Protein 6XJJ (pdb70)

B-factor: mean 82.83, std 16.04, range [50.08, 171.96]

Organism: Talaromyces stipitatus (strain ATCC 10500 / CBS 375.48 / QM 6759 / NRRL 1006) (NCBI:txid441959)

Structure (mmCIF, N/CA/C/O backbone):
data_6XJJ
#
_entry.id   6XJJ
#
_cell.length_a   111.014
_cell.length_b   111.014
_cell.length_c   89.889
_cell.angle_alpha   90.00
_cell.angle_beta   90.00
_cell.angle_gamma   120.00
#
_symmetry.space_group_name_H-M   'P 31 2 1'
#
loop_
_entity.id
_entity.type
_entity.pdbx_description
1 polymer '2-oxoglutarate-dependent dioxygenase tropC'
2 non-polymer 'FE (III) ION'
3 non-polymer 'YTTRIUM (III) ION'
4 non-polymer 'ACETATE ION'
5 water water
#
loop_
_atom_site.group_PDB
_atom_site.id
_atom_site.type_symbol
_atom_site.label_atom_id
_atom_site.label_alt_id
_atom_site.label_comp_id
_atom_site.label_asym_id
_atom_site.label_entity_id
_atom_site.label_seq_id
_atom_site.pdbx_PDB_ins_code
_atom_site.Cartn_x
_atom_site.Cartn_y
_atom_site.Cartn_z
_atom_site.occupancy
_atom_site.B_iso_or_equiv
_atom_site.auth_seq_id
_atom_site.auth_comp_id
_atom_site.auth_asym_id
_atom_site.auth_atom_id
_atom_site.pdbx_PDB_model_num
ATOM 1 N N . GLU A 1 39 ? 78.416 46.566 16.212 1.00 93.01 6 GLU A N 1
ATOM 2 C CA . GLU A 1 39 ? 77.183 45.990 15.684 1.00 96.43 6 GLU A CA 1
ATOM 3 C C . GLU A 1 39 ? 76.334 47.028 14.970 1.00 102.71 6 GLU A C 1
ATOM 4 O O . GLU A 1 39 ? 76.014 48.077 15.533 1.00 86.14 6 GLU A O 1
ATOM 15 N N . VAL A 1 40 ? 75.936 46.720 13.740 1.00 100.83 7 VAL A N 1
ATOM 16 C CA . VAL A 1 40 ? 75.089 47.608 12.955 1.00 94.27 7 VAL A CA 1
ATOM 17 C C . VAL A 1 40 ? 74.009 46.767 12.293 1.00 84.30 7 VAL A C 1
ATOM 18 O O . VAL A 1 40 ? 74.255 45.620 11.904 1.00 79.96 7 VAL A O 1
ATOM 31 N N . ILE A 1 41 ? 72.815 47.332 12.172 1.00 84.19 8 ILE A N 1
ATOM 32 C CA . ILE A 1 41 ? 71.749 46.657 11.419 1.00 88.06 8 ILE A CA 1
ATOM 33 C C . ILE A 1 41 ? 72.148 46.585 9.947 1.00 73.48 8 ILE A C 1
ATOM 34 O O . ILE A 1 41 ? 72.494 47.622 9.351 1.00 68.55 8 ILE A O 1
ATOM 50 N N . PRO A 1 42 ? 72.119 45.414 9.319 1.00 70.79 9 PRO A N 1
ATOM 51 C CA . PRO A 1 42 ? 72.577 45.306 7.931 1.00 75.93 9 PRO A CA 1
ATOM 52 C C . PRO A 1 42 ? 71.536 45.799 6.935 1.00 77.59 9 PRO A C 1
ATOM 53 O O . PRO A 1 42 ? 70.355 45.970 7.245 1.00 69.52 9 PRO A O 1
ATOM 64 N N . THR A 1 43 ? 72.019 46.026 5.714 1.00 69.02 10 THR A N 1
ATOM 65 C CA . THR A 1 43 ? 71.195 46.357 4.558 1.00 78.86 10 THR A CA 1
ATOM 66 C C . THR A 1 43 ? 71.245 45.199 3.573 1.00 66.99 10 THR A C 1
ATOM 67 O O . THR A 1 43 ? 72.330 44.704 3.256 1.00 69.16 10 THR A O 1
ATOM 78 N N . VAL A 1 44 ? 70.082 44.789 3.073 1.00 72.97 11 VAL A N 1
ATOM 79 C CA . VAL A 1 44 ? 69.986 43.697 2.111 1.00 78.46 11 VAL A CA 1
ATOM 80 C C . VAL A 1 44 ? 69.291 44.208 0.860 1.00 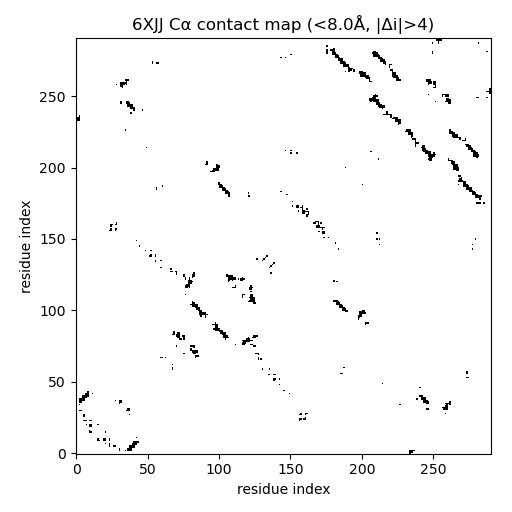72.66 11 VAL A C 1
ATOM 81 O O . VAL A 1 44 ? 68.195 44.777 0.934 1.00 73.47 11 VAL A O 1
ATOM 94 N N . ASP A 1 45 ? 69.922 43.985 -0.284 1.00 79.61 12 ASP A N 1
ATOM 95 C CA . ASP A 1 45 ? 69.381 44.364 -1.578 1.00 72.12 12 ASP A CA 1
ATOM 96 C C . ASP A 1 45 ? 68.711 43.140 -2.195 1.00 83.40 12 ASP A C 1
ATOM 97 O O . ASP A 1 45 ? 69.373 42.127 -2.449 1.00 87.35 12 ASP A O 1
ATOM 106 N N . ILE A 1 46 ? 67.399 43.225 -2.424 1.00 70.94 13 ILE A N 1
ATOM 107 C CA . ILE A 1 46 ? 66.649 42.110 -2.992 1.00 82.42 13 ILE A CA 1
ATOM 108 C C . ILE A 1 46 ? 66.506 42.207 -4.513 1.00 79.77 13 ILE A C 1
ATOM 109 O O . ILE A 1 46 ? 65.781 41.402 -5.103 1.00 79.04 13 ILE A O 1
ATOM 125 N N . SER A 1 47 ? 67.173 43.170 -5.158 1.00 75.33 14 SER A N 1
ATOM 126 C CA . SER A 1 47 ? 67.074 43.332 -6.608 1.00 67.66 14 SER A CA 1
ATOM 127 C C . SER A 1 47 ? 67.115 41.997 -7.333 1.00 64.97 14 SER A C 1
ATOM 128 O O . SER A 1 47 ? 66.292 41.732 -8.214 1.00 73.40 14 SER A O 1
ATOM 136 N N . ALA A 1 48 ? 68.059 41.131 -6.957 1.00 61.87 15 ALA A N 1
ATOM 137 C CA . ALA A 1 48 ? 68.249 39.890 -7.695 1.00 67.24 15 ALA A CA 1
ATOM 138 C C . ALA A 1 48 ? 67.027 38.987 -7.581 1.00 79.48 15 ALA A C 1
ATOM 139 O O . ALA A 1 48 ? 66.619 38.358 -8.564 1.00 66.34 15 ALA A O 1
ATOM 146 N N . TRP A 1 49 ? 66.418 38.921 -6.398 1.00 74.00 16 TRP A N 1
ATOM 147 C CA . TRP A 1 49 ? 65.311 37.992 -6.208 1.00 75.68 16 TRP A CA 1
ATOM 148 C C . TRP A 1 49 ? 64.090 38.433 -7.012 1.00 76.67 16 TRP A C 1
ATOM 149 O O . TRP A 1 49 ? 63.339 37.590 -7.518 1.00 72.93 16 TRP A O 1
ATOM 170 N N . LEU A 1 50 ? 63.892 39.747 -7.156 1.00 71.35 17 LEU A N 1
ATOM 171 C CA . LEU A 1 50 ? 62.813 40.286 -7.978 1.00 77.01 17 LEU A CA 1
ATOM 172 C C . LEU A 1 50 ? 63.127 40.298 -9.470 1.00 78.75 17 LEU A C 1
ATOM 173 O O . LEU A 1 50 ? 62.199 40.395 -10.278 1.00 73.98 17 LEU A O 1
ATOM 189 N N . SER A 1 51 ? 64.397 40.245 -9.857 1.00 76.86 18 SER A N 1
ATOM 190 C CA . SER A 1 51 ? 64.760 40.217 -11.266 1.00 67.28 18 SER A CA 1
ATOM 191 C C . SER A 1 51 ? 64.468 38.849 -11.870 1.00 79.02 18 SER A C 1
ATOM 192 O O . SER A 1 51 ? 64.662 37.815 -11.224 1.00 82.95 18 SER A O 1
ATOM 200 N N . SER A 1 52 ? 63.988 38.847 -13.113 1.00 85.89 19 SER A N 1
ATOM 201 C CA . SER A 1 52 ? 63.688 37.610 -13.823 1.00 88.04 19 SER A CA 1
ATOM 202 C C . SER A 1 52 ? 64.849 37.137 -14.688 1.00 77.87 19 SER A C 1
ATOM 203 O O . SER A 1 52 ? 64.712 36.133 -15.395 1.00 78.52 19 SER A O 1
ATOM 211 N N . THR A 1 53 ? 65.991 37.830 -14.640 1.00 82.95 20 THR A N 1
ATOM 212 C CA . THR A 1 53 ? 67.179 37.446 -15.392 1.00 80.64 20 THR A CA 1
ATOM 213 C C . THR A 1 53 ? 68.410 37.236 -14.522 1.00 76.55 20 THR A C 1
ATOM 214 O O . THR A 1 53 ? 69.434 36.776 -15.037 1.00 79.24 20 THR A O 1
ATOM 225 N N . ALA A 1 54 ? 68.346 37.567 -13.234 1.00 87.67 21 ALA A N 1
ATOM 226 C CA . ALA A 1 54 ? 69.484 37.380 -12.344 1.00 75.26 21 ALA A CA 1
ATOM 227 C C . ALA A 1 54 ? 69.838 35.904 -12.207 1.00 70.79 21 ALA A C 1
ATOM 228 O O . ALA A 1 54 ? 68.975 35.023 -12.273 1.00 65.05 21 ALA A O 1
ATOM 235 N N . SER A 1 55 ? 71.125 35.644 -11.980 1.00 69.64 22 SER A N 1
ATOM 236 C CA . SER A 1 55 ? 71.595 34.279 -11.823 1.00 61.85 22 SER A CA 1
ATOM 237 C C . SER A 1 55 ? 71.022 33.654 -10.550 1.00 70.64 22 SER A C 1
ATOM 238 O O . SER A 1 55 ? 70.709 34.361 -9.586 1.00 72.71 22 SER A O 1
ATOM 246 N N . PRO A 1 56 ? 70.868 32.326 -10.522 1.00 74.63 23 PRO A N 1
ATOM 247 C CA . PRO A 1 56 ? 70.448 31.679 -9.267 1.00 75.60 23 PRO A CA 1
ATOM 248 C C . PRO A 1 56 ? 71.401 31.949 -8.118 1.00 61.30 23 PRO A C 1
ATOM 249 O O . PRO A 1 56 ? 70.966 31.992 -6.960 1.00 71.12 23 PRO A O 1
ATOM 260 N N . GLU A 1 57 ? 72.691 32.146 -8.406 1.00 63.50 24 GLU A N 1
ATOM 261 C CA . GLU A 1 57 ? 73.641 32.530 -7.365 1.00 70.35 24 GLU A CA 1
ATOM 262 C C . GLU A 1 57 ? 73.261 33.873 -6.751 1.00 68.97 24 GLU A C 1
ATOM 263 O O . GLU A 1 57 ? 73.216 34.020 -5.523 1.00 73.84 24 GLU A O 1
ATOM 275 N N . SER A 1 58 ? 72.985 34.870 -7.595 1.00 71.53 25 SER A N 1
ATOM 276 C CA . SER A 1 58 ? 72.598 36.186 -7.096 1.00 69.64 25 SER A CA 1
ATOM 277 C C . SER A 1 58 ? 71.364 36.089 -6.213 1.00 60.02 25 SER A C 1
ATOM 278 O O . SER A 1 58 ? 71.253 36.786 -5.198 1.00 68.69 25 SER A O 1
ATOM 286 N N . LYS A 1 59 ? 70.421 35.233 -6.597 1.00 63.48 26 LYS A N 1
ATOM 287 C CA . LYS A 1 59 ? 69.176 35.095 -5.856 1.00 57.99 26 LYS A CA 1
ATOM 288 C C . LYS A 1 59 ? 69.406 34.406 -4.516 1.00 73.75 26 LYS A C 1
ATOM 289 O O . LYS A 1 59 ? 68.848 34.825 -3.492 1.00 71.97 26 LYS A O 1
ATOM 308 N N . ASN A 1 60 ? 70.227 33.352 -4.503 1.00 66.78 27 ASN A N 1
ATOM 309 C CA . ASN A 1 60 ? 70.582 32.706 -3.245 1.00 66.93 27 ASN A CA 1
ATOM 310 C C . ASN A 1 60 ? 71.274 33.683 -2.305 1.00 74.12 27 ASN A C 1
ATOM 311 O O . ASN A 1 60 ? 71.013 33.683 -1.097 1.00 67.56 27 ASN A O 1
ATOM 322 N N . LYS A 1 61 ? 72.174 34.513 -2.837 1.00 67.81 28 LYS A N 1
ATOM 323 C CA . LYS A 1 61 ? 72.845 35.499 -1.999 1.00 68.98 28 LYS A CA 1
ATOM 324 C C . LYS A 1 61 ? 71.840 36.380 -1.267 1.00 71.75 28 LYS A C 1
ATOM 325 O O . LYS A 1 61 ? 72.087 36.790 -0.126 1.00 72.51 28 LYS A O 1
ATOM 344 N N . VAL A 1 62 ? 70.696 36.667 -1.894 1.00 68.49 29 VAL A N 1
ATOM 345 C CA . VAL A 1 62 ? 69.650 37.428 -1.216 1.00 81.72 29 VAL A CA 1
ATOM 346 C C . VAL A 1 62 ? 69.056 36.611 -0.073 1.00 76.25 29 VAL A C 1
ATOM 347 O O . VAL A 1 62 ? 68.860 37.121 1.036 1.00 70.15 29 VAL A O 1
ATOM 360 N N . VAL A 1 63 ? 68.777 35.328 -0.316 1.00 73.72 30 VAL A N 1
ATOM 361 C CA . VAL A 1 63 ? 68.242 34.462 0.733 1.00 71.80 30 VAL A CA 1
ATOM 362 C C . VAL A 1 63 ? 69.218 34.371 1.902 1.00 71.57 30 VAL A C 1
ATOM 363 O O . VAL A 1 63 ? 68.814 34.397 3.071 1.00 77.62 30 VAL A O 1
ATOM 376 N N . GLU A 1 64 ? 70.516 34.250 1.608 1.00 76.10 31 GLU A N 1
ATOM 377 C CA . GLU A 1 64 ? 71.524 34.196 2.667 1.00 79.74 31 GLU A CA 1
ATOM 378 C C . GLU A 1 64 ? 71.507 35.453 3.530 1.00 76.81 31 GLU A C 1
ATOM 379 O O . GLU A 1 64 ? 71.439 35.370 4.761 1.00 74.31 31 GLU A O 1
ATOM 391 N N . GLU A 1 65 ? 71.589 36.628 2.904 1.00 69.47 32 GLU A N 1
ATOM 392 C CA . GLU A 1 65 ? 71.646 37.870 3.669 1.00 69.38 32 GLU A CA 1
ATOM 393 C C . GLU A 1 65 ? 70.387 38.072 4.510 1.00 75.04 32 GLU A C 1
ATOM 394 O O . GLU A 1 65 ? 70.466 38.564 5.642 1.00 69.78 32 GLU A O 1
ATOM 406 N N . VAL A 1 66 ? 69.221 37.680 3.990 1.00 71.37 33 VAL A N 1
ATOM 407 C CA . VAL A 1 66 ? 67.971 37.875 4.725 1.00 80.42 33 VAL A CA 1
ATOM 408 C C . VAL A 1 66 ? 67.883 36.915 5.906 1.00 76.49 33 VAL A C 1
ATOM 409 O O . VAL A 1 66 ? 67.789 37.341 7.064 1.00 73.31 33 VAL A O 1
ATOM 422 N N . ARG A 1 67 ? 67.887 35.604 5.626 1.00 70.95 34 ARG A N 1
ATOM 423 C CA . ARG A 1 67 ? 67.796 34.605 6.689 1.00 73.23 34 ARG A CA 1
ATOM 424 C C . ARG A 1 67 ? 68.759 34.945 7.817 1.00 77.25 34 ARG A C 1
ATOM 425 O O . ARG A 1 67 ? 68.448 34.744 8.997 1.00 79.09 34 ARG A O 1
ATOM 446 N N . SER A 1 68 ? 69.925 35.492 7.463 1.00 74.01 35 SER A N 1
ATOM 447 C CA . SER A 1 68 ? 70.996 35.748 8.414 1.00 72.57 35 SER A CA 1
ATOM 448 C C . SER A 1 68 ? 70.716 36.986 9.261 1.00 72.94 35 SER A C 1
ATOM 449 O O . SER A 1 68 ? 70.911 36.963 10.479 1.00 69.47 35 SER A O 1
ATOM 457 N N . ALA A 1 69 ? 70.256 38.074 8.643 1.00 73.60 36 ALA A N 1
ATOM 458 C CA . ALA A 1 69 ? 69.892 39.252 9.421 1.00 70.83 36 ALA A CA 1
ATOM 459 C C . ALA A 1 69 ? 68.717 38.951 10.342 1.00 81.88 36 ALA A C 1
ATOM 460 O O . ALA A 1 69 ? 68.678 39.418 11.488 1.00 72.76 36 ALA A O 1
ATOM 467 N N . CYS A 1 70 ? 67.750 38.165 9.859 1.00 76.93 37 CYS A N 1
ATOM 468 C CA . CYS A 1 70 ? 66.593 37.822 10.675 1.00 78.33 37 CYS A CA 1
ATOM 469 C C . CYS A 1 70 ? 66.940 36.830 11.766 1.00 79.76 37 CYS A C 1
ATOM 470 O O . CYS A 1 70 ? 66.234 36.763 12.779 1.00 76.01 37 CYS A O 1
ATOM 478 N N . ASN A 1 71 ? 68.003 36.058 11.584 1.00 73.71 38 ASN A N 1
ATOM 479 C CA . ASN A 1 71 ? 68.388 35.129 12.629 1.00 74.57 38 ASN A CA 1
ATOM 480 C C . ASN A 1 71 ? 69.246 35.795 13.693 1.00 73.46 38 ASN A C 1
ATOM 481 O O . ASN A 1 71 ? 69.230 35.374 14.854 1.00 72.76 38 ASN A O 1
ATOM 492 N N . LYS A 1 72 ? 69.989 36.833 13.329 1.00 81.23 39 LYS A N 1
ATOM 493 C CA . LYS A 1 72 ? 70.912 37.477 14.250 1.00 68.74 39 LYS A CA 1
ATOM 494 C C . LYS A 1 72 ? 70.302 38.707 14.909 1.00 75.77 39 LYS A C 1
ATOM 495 O O . LYS A 1 72 ? 70.330 38.825 16.136 1.00 83.89 39 LYS A O 1
ATOM 514 N N . TYR A 1 73 ? 69.726 39.620 14.122 1.00 70.61 40 TYR A N 1
ATOM 515 C CA . TYR A 1 73 ? 69.184 40.856 14.665 1.00 61.15 40 TYR A CA 1
ATOM 516 C C . TYR A 1 73 ? 67.664 40.906 14.684 1.00 69.98 40 TYR A C 1
ATOM 517 O O . TYR A 1 73 ? 67.100 41.744 15.393 1.00 69.71 40 TYR A O 1
ATOM 535 N N . GLY A 1 74 ? 66.985 40.053 13.924 1.00 86.21 41 GLY A N 1
ATOM 536 C CA . GLY A 1 74 ? 65.560 40.237 13.743 1.00 72.61 41 GLY A CA 1
ATOM 537 C C . GLY A 1 74 ? 65.184 41.472 12.957 1.00 74.38 41 GLY A C 1
ATOM 538 O O . GLY A 1 74 ? 63.994 41.694 12.724 1.00 69.51 41 GLY A O 1
ATOM 542 N N . PHE A 1 75 ? 66.156 42.300 12.566 1.00 75.48 42 PHE A N 1
ATOM 543 C CA . PHE A 1 75 ? 65.914 43.434 11.691 1.00 69.65 42 PHE A CA 1
ATOM 544 C C . PHE A 1 75 ? 66.896 43.422 10.532 1.00 77.77 42 PHE A C 1
ATOM 545 O O . PHE A 1 75 ? 68.014 42.914 10.650 1.00 82.54 42 PHE A O 1
ATOM 562 N N . PHE A 1 76 ? 66.462 44.014 9.418 1.00 70.05 43 PHE A N 1
ATOM 563 C CA . PHE A 1 76 ? 67.355 44.603 8.431 1.00 66.88 43 PHE A CA 1
ATOM 564 C C . PHE A 1 76 ? 66.689 45.794 7.752 1.00 70.91 43 PHE A C 1
ATOM 565 O O . PHE A 1 76 ? 65.478 46.008 7.853 1.00 74.41 43 PHE A O 1
ATOM 582 N N . ASN A 1 77 ? 67.520 46.567 7.044 1.00 67.58 44 ASN A N 1
ATOM 583 C CA . ASN A 1 77 ? 67.074 47.489 6.005 1.00 69.65 44 ASN A CA 1
ATOM 584 C C . ASN A 1 77 ? 67.019 46.787 4.656 1.00 71.68 44 ASN A C 1
ATOM 585 O O . ASN A 1 77 ? 67.930 46.035 4.292 1.00 66.27 44 ASN A O 1
ATOM 596 N N . LEU A 1 78 ? 65.954 47.063 3.908 1.00 66.53 45 LEU A N 1
ATOM 597 C CA . LEU A 1 78 ? 65.690 46.426 2.626 1.00 63.08 45 LEU A CA 1
ATOM 598 C C . LEU A 1 78 ? 65.746 47.468 1.520 1.00 65.56 45 LEU A C 1
ATOM 599 O O . LEU A 1 78 ? 65.075 48.501 1.608 1.00 72.87 45 LEU A O 1
ATOM 615 N N . VAL A 1 79 ? 66.531 47.187 0.479 1.00 61.14 46 VAL A N 1
ATOM 616 C CA . VAL A 1 79 ? 66.555 47.996 -0.733 1.00 74.77 46 VAL A CA 1
ATOM 617 C C . VAL A 1 79 ? 66.423 47.070 -1.936 1.00 66.91 46 VAL A C 1
ATOM 618 O O . VAL A 1 79 ? 66.444 45.843 -1.815 1.00 64.56 46 VAL A O 1
ATOM 631 N N . GLY A 1 80 ? 66.296 47.687 -3.113 1.00 71.77 47 GLY A N 1
ATOM 632 C CA . GLY A 1 80 ? 66.095 46.950 -4.349 1.00 63.80 47 GLY A CA 1
ATOM 633 C C . GLY A 1 80 ? 64.667 46.519 -4.578 1.00 68.94 47 GLY A C 1
ATOM 634 O O . GLY A 1 80 ? 64.412 45.654 -5.422 1.00 70.72 47 GLY A O 1
ATOM 638 N N . HIS A 1 81 ? 63.727 47.105 -3.839 1.00 68.80 48 HIS A N 1
ATOM 639 C CA . HIS A 1 81 ? 62.326 46.717 -3.872 1.00 68.35 48 HIS A CA 1
ATOM 640 C C . HIS A 1 81 ? 61.604 47.181 -5.129 1.00 72.61 48 HIS A C 1
ATOM 641 O O . HIS A 1 81 ? 60.585 46.585 -5.492 1.00 68.38 48 HIS A O 1
ATOM 655 N N . GLY A 1 82 ? 62.103 48.215 -5.804 1.00 67.19 49 GLY A N 1
ATOM 656 C CA . GLY A 1 82 ? 61.509 48.664 -7.043 1.00 73.19 49 GLY A CA 1
ATOM 657 C C . GLY A 1 82 ? 60.403 49.686 -6.893 1.00 72.16 49 GLY A C 1
ATOM 658 O O . GLY A 1 82 ? 59.922 50.208 -7.905 1.00 82.49 49 GLY A O 1
ATOM 662 N N . ILE A 1 83 ? 59.995 49.998 -5.675 1.00 73.35 50 ILE A N 1
ATOM 663 C CA . ILE A 1 83 ? 58.991 51.047 -5.456 1.00 84.85 50 ILE A CA 1
ATOM 664 C C . ILE A 1 83 ? 59.627 52.410 -5.719 1.00 80.14 50 ILE A C 1
ATOM 665 O O . ILE A 1 83 ? 60.728 52.685 -5.205 1.00 79.64 50 ILE A O 1
ATOM 681 N N . PRO A 1 84 ? 59.001 53.292 -6.497 1.00 88.55 51 PRO A N 1
ATOM 682 C CA . PRO A 1 84 ? 59.647 54.574 -6.799 1.00 91.80 51 PRO A CA 1
ATOM 683 C C . PRO A 1 84 ? 59.709 55.473 -5.577 1.00 91.97 51 PRO A C 1
ATOM 684 O O . PRO A 1 84 ? 58.955 55.322 -4.612 1.00 93.90 51 PRO A O 1
ATOM 695 N N . ALA A 1 85 ? 60.625 56.439 -5.638 1.00 87.41 52 ALA A N 1
ATOM 696 C CA . ALA A 1 85 ? 60.662 57.460 -4.604 1.00 82.31 52 ALA A CA 1
ATOM 697 C C . ALA A 1 85 ? 59.384 58.284 -4.571 1.00 86.48 52 ALA A C 1
ATOM 698 O O . ALA A 1 85 ? 59.064 58.859 -3.528 1.00 92.30 52 ALA A O 1
ATOM 705 N N . GLU A 1 86 ? 58.639 58.349 -5.675 1.00 82.72 53 GLU A N 1
ATOM 706 C CA . GLU A 1 86 ? 57.396 59.112 -5.672 1.00 84.35 53 GLU A CA 1
ATOM 707 C C . GLU A 1 86 ? 56.417 58.531 -4.668 1.00 87.61 53 GLU A C 1
ATOM 708 O O . GLU A 1 86 ? 55.749 59.264 -3.929 1.00 79.24 53 GLU A O 1
ATOM 720 N N . ALA A 1 87 ? 56.293 57.201 -4.657 1.00 76.03 54 ALA A N 1
ATOM 721 C CA . ALA A 1 87 ? 55.308 56.552 -3.804 1.00 77.00 54 ALA A CA 1
ATOM 722 C C . ALA A 1 87 ? 55.585 56.837 -2.339 1.00 83.21 54 ALA A C 1
ATOM 723 O O . ALA A 1 87 ? 54.654 56.970 -1.535 1.00 63.58 54 ALA A O 1
ATOM 730 N N . ARG A 1 88 ? 56.862 56.941 -1.973 1.00 88.09 55 ARG A N 1
ATOM 731 C CA . ARG A 1 88 ? 57.204 57.239 -0.589 1.00 80.68 55 ARG A CA 1
ATOM 732 C C . ARG A 1 88 ? 56.930 58.703 -0.279 1.00 78.40 55 ARG A C 1
ATOM 733 O O . ARG A 1 88 ? 56.432 59.034 0.802 1.00 83.17 55 ARG A O 1
ATOM 754 N N . GLU A 1 89 ? 57.228 59.593 -1.230 1.00 84.13 56 GLU A N 1
ATOM 755 C CA . GLU A 1 89 ? 56.863 60.996 -1.080 1.00 77.79 56 GLU A CA 1
ATOM 756 C C . GLU A 1 89 ? 55.364 61.149 -0.866 1.00 76.33 56 GLU A C 1
ATOM 757 O O . GLU A 1 89 ? 54.925 61.907 0.008 1.00 80.51 56 GLU A O 1
ATOM 769 N N . LYS A 1 90 ? 54.561 60.424 -1.642 1.00 85.03 57 LYS A N 1
ATOM 770 C CA . LYS A 1 90 ? 53.131 60.682 -1.637 1.00 85.32 57 LYS A CA 1
ATOM 771 C C . LYS A 1 90 ? 52.504 60.254 -0.314 1.00 76.03 57 LYS A C 1
ATOM 772 O O . LYS A 1 90 ? 51.610 60.943 0.189 1.00 81.03 57 LYS A O 1
ATOM 791 N N . ILE A 1 91 ? 52.986 59.162 0.290 1.00 75.98 58 ILE A N 1
ATOM 792 C CA . ILE A 1 91 ? 52.365 58.671 1.522 1.00 73.61 58 ILE A CA 1
ATOM 793 C C . ILE A 1 91 ? 52.721 59.553 2.718 1.00 74.52 58 ILE A C 1
ATOM 794 O O . ILE A 1 91 ? 51.919 59.682 3.651 1.00 74.64 58 ILE A O 1
ATOM 810 N N . PHE A 1 92 ? 53.918 60.153 2.740 1.00 69.89 59 PHE A N 1
ATOM 811 C CA . PHE A 1 92 ? 54.192 61.152 3.769 1.00 77.55 59 PHE A CA 1
ATOM 812 C C . PHE A 1 92 ? 53.395 62.426 3.544 1.00 67.77 59 PHE A C 1
ATOM 813 O O . PHE A 1 92 ? 53.074 63.127 4.508 1.00 75.40 59 PHE A O 1
ATOM 830 N N . GLY A 1 93 ? 53.079 62.754 2.293 1.00 69.03 60 GLY A N 1
ATOM 831 C CA . GLY A 1 93 ? 52.123 63.820 2.055 1.00 75.63 60 GLY A CA 1
ATOM 832 C C . GLY A 1 93 ? 50.794 63.540 2.727 1.00 71.86 60 GLY A C 1
ATOM 833 O O . GLY A 1 93 ? 50.258 64.384 3.448 1.00 80.58 60 GLY A O 1
ATOM 837 N N . CYS A 1 94 ? 50.256 62.335 2.514 1.00 71.00 61 CYS A N 1
ATOM 838 C CA . CYS A 1 94 ? 48.992 61.967 3.143 1.00 78.53 61 CYS A CA 1
ATOM 839 C C . CYS A 1 94 ? 49.089 62.037 4.659 1.00 84.18 61 CYS A C 1
ATOM 840 O O . CYS A 1 94 ? 48.168 62.520 5.327 1.00 80.22 61 CYS A O 1
ATOM 848 N N . THR A 1 95 ? 50.199 61.560 5.218 1.00 80.35 62 THR A N 1
ATOM 849 C CA . THR A 1 95 ? 50.314 61.461 6.666 1.00 72.97 62 THR A CA 1
ATOM 850 C C . THR A 1 95 ? 50.328 62.841 7.308 1.00 74.26 62 THR A C 1
ATOM 851 O O . THR A 1 95 ? 49.677 63.061 8.334 1.00 80.95 62 THR A O 1
ATOM 862 N N . LYS A 1 96 ? 51.053 63.784 6.707 1.00 77.54 63 LYS A N 1
ATOM 863 C CA . LYS A 1 96 ? 51.083 65.148 7.224 1.00 84.33 63 LYS A CA 1
ATOM 864 C C . LYS A 1 96 ? 49.726 65.832 7.099 1.00 79.21 63 LYS A C 1
ATOM 865 O O . LYS A 1 96 ? 49.263 66.468 8.050 1.00 79.36 63 LYS A O 1
ATOM 884 N N . LYS A 1 97 ? 49.068 65.711 5.946 1.00 79.62 64 LYS A N 1
ATOM 885 C CA . LYS A 1 97 ? 47.723 66.260 5.814 1.00 79.87 64 LYS A CA 1
ATOM 886 C C . LYS A 1 97 ? 46.787 65.726 6.886 1.00 76.77 64 LYS A C 1
ATOM 887 O O . LYS A 1 97 ? 45.989 66.483 7.450 1.00 79.18 64 LYS A O 1
ATOM 906 N N . PHE A 1 98 ? 46.865 64.433 7.195 1.00 75.77 65 PHE A N 1
ATOM 907 C CA . PHE A 1 98 ? 45.925 63.881 8.164 1.00 82.94 65 PHE A CA 1
ATOM 908 C C . PHE A 1 98 ? 46.189 64.423 9.564 1.00 79.32 65 PHE A C 1
ATOM 909 O O . PHE A 1 98 ? 45.278 64.928 10.228 1.00 82.21 65 PHE A O 1
ATOM 926 N N . PHE A 1 99 ? 47.426 64.316 10.040 1.00 76.19 66 PHE A N 1
ATOM 927 C CA . PHE A 1 99 ? 47.697 64.739 11.402 1.00 80.65 66 PHE A CA 1
ATOM 928 C C . PHE A 1 99 ? 47.662 66.253 11.560 1.00 80.60 66 PHE A C 1
ATOM 929 O O . PHE A 1 99 ? 47.481 66.735 12.683 1.00 79.81 66 PHE A O 1
ATOM 946 N N . ASP A 1 100 ? 47.778 67.015 10.470 1.00 83.68 67 ASP A N 1
ATOM 947 C CA . ASP A 1 100 ? 47.575 68.457 10.561 1.00 81.26 67 ASP A CA 1
ATOM 948 C C . ASP A 1 100 ? 46.126 68.830 10.851 1.00 79.55 67 ASP A C 1
ATOM 949 O O . ASP A 1 100 ? 45.856 69.995 11.164 1.00 79.45 67 ASP A O 1
ATOM 958 N N . LEU A 1 101 ? 45.198 67.875 10.770 1.00 83.07 68 LEU A N 1
ATOM 959 C CA . LEU A 1 101 ? 43.794 68.159 11.023 1.00 87.23 68 LEU A CA 1
ATOM 960 C C . LEU A 1 101 ? 43.576 68.569 12.479 1.00 92.47 68 LEU A C 1
ATOM 961 O O . LEU A 1 101 ? 44.367 68.220 13.360 1.00 82.29 68 LEU A O 1
ATOM 977 N N . PRO A 1 102 ? 42.503 69.314 12.756 1.00 96.05 69 PRO A N 1
ATOM 978 C CA . PRO A 1 102 ? 42.169 69.622 14.151 1.00 94.82 69 PRO A CA 1
ATOM 979 C C . PRO A 1 102 ? 41.954 68.349 14.951 1.00 93.47 69 PRO A C 1
ATOM 980 O O . PRO A 1 102 ? 41.500 67.331 14.427 1.00 87.78 69 PRO A O 1
ATOM 991 N N . LEU A 1 103 ? 42.269 68.414 16.243 1.00 98.94 70 LEU A N 1
ATOM 992 C CA . LEU A 1 103 ? 42.141 67.214 17.060 1.00 91.51 70 LEU A CA 1
ATOM 993 C C . LEU A 1 103 ? 40.681 66.799 17.201 1.00 97.73 70 LEU A C 1
ATOM 994 O O . LEU A 1 103 ? 40.372 65.602 17.200 1.00 101.04 70 LEU A O 1
ATOM 1010 N N . GLU A 1 104 ? 39.763 67.765 17.306 1.00 101.11 71 GLU A N 1
ATOM 1011 C CA . GLU A 1 104 ? 38.348 67.411 17.288 1.00 96.33 71 GLU A CA 1
ATOM 1012 C C . GLU A 1 104 ? 37.973 66.754 15.969 1.00 96.36 71 GLU A C 1
ATOM 1013 O O . GLU A 1 104 ? 37.056 65.927 15.920 1.00 96.64 71 GLU A O 1
ATOM 1025 N N . GLU A 1 105 ? 38.667 67.125 14.890 1.00 102.18 72 GLU A N 1
ATOM 1026 C CA . GLU A 1 105 ? 38.384 66.575 13.568 1.00 95.30 72 GLU A CA 1
ATOM 1027 C C . GLU A 1 105 ? 38.824 65.118 13.465 1.00 88.50 72 GLU A C 1
ATOM 1028 O O . GLU A 1 105 ? 38.101 64.286 12.909 1.00 85.79 72 GLU A O 1
ATOM 1040 N N . LYS A 1 106 ? 40.004 64.792 13.996 1.00 90.27 73 LYS A N 1
ATOM 1041 C CA . LYS A 1 106 ? 40.477 63.412 13.968 1.00 86.42 73 LYS A CA 1
ATOM 1042 C C . LYS A 1 106 ? 39.631 62.524 14.872 1.00 90.25 73 LYS A C 1
ATOM 1043 O O . LYS A 1 106 ? 39.313 61.385 14.515 1.00 88.55 73 LYS A O 1
ATOM 1062 N N . MET A 1 107 ? 39.291 63.017 16.063 1.00 89.29 74 MET A N 1
ATOM 1063 C CA . MET A 1 107 ? 38.532 62.222 17.021 1.00 91.41 74 MET A CA 1
ATOM 1064 C C . MET A 1 107 ? 37.168 61.807 16.482 1.00 90.96 74 MET A C 1
ATOM 1065 O O . MET A 1 107 ? 36.566 60.874 17.023 1.00 83.71 74 MET A O 1
ATOM 1079 N N . LYS A 1 108 ? 36.667 62.468 15.432 1.00 88.17 75 LYS A N 1
ATOM 1080 C CA . LYS A 1 108 ? 35.421 62.031 14.808 1.00 91.99 75 LYS A CA 1
ATOM 1081 C C . LYS A 1 108 ? 35.524 60.636 14.204 1.00 89.00 75 LYS A C 1
ATOM 1082 O O . LYS A 1 108 ? 34.489 60.007 13.958 1.00 91.49 75 LYS A O 1
ATOM 1101 N N . ILE A 1 109 ? 36.737 60.137 13.964 1.00 87.93 76 ILE A N 1
ATOM 1102 C CA . ILE A 1 109 ? 36.932 58.757 13.526 1.00 88.92 76 ILE A CA 1
ATOM 1103 C C . ILE A 1 109 ? 37.854 58.051 14.511 1.00 91.19 76 ILE A C 1
ATOM 1104 O O . ILE A 1 109 ? 38.650 57.187 14.123 1.00 88.91 76 ILE A O 1
ATOM 1120 N N . SER A 1 110 ? 37.755 58.420 15.788 1.00 84.81 77 SER A N 1
ATOM 1121 C CA . SER A 1 110 ? 38.558 57.779 16.820 1.00 82.66 77 SER A CA 1
ATOM 1122 C C . SER A 1 110 ? 38.272 56.282 16.860 1.00 80.49 77 SER A C 1
ATOM 1123 O O . SER A 1 110 ? 37.172 55.825 16.537 1.00 78.19 77 SER A O 1
ATOM 1131 N N . VAL A 1 111 ? 39.283 55.515 17.282 1.00 86.85 78 VAL A N 1
ATOM 1132 C CA . VAL A 1 111 ? 39.247 54.062 17.125 1.00 85.10 78 VAL A CA 1
ATOM 1133 C C . VAL A 1 111 ? 38.064 53.451 17.870 1.00 86.10 78 VAL A C 1
ATOM 1134 O O . VAL A 1 111 ? 37.526 52.417 17.452 1.00 81.86 78 VAL A O 1
ATOM 1147 N N . ASP A 1 112 ? 37.634 54.067 18.973 1.00 93.83 79 ASP A N 1
ATOM 1148 C CA . ASP A 1 112 ? 36.507 53.535 19.732 1.00 90.93 79 ASP A CA 1
ATOM 1149 C C . ASP A 1 112 ? 35.185 53.617 18.975 1.00 85.09 79 ASP A C 1
ATOM 1150 O O . ASP A 1 112 ? 34.191 53.056 19.446 1.00 84.50 79 ASP A O 1
ATOM 1159 N N . LYS A 1 113 ? 35.145 54.304 17.832 1.00 90.18 80 LYS A N 1
ATOM 1160 C CA . LYS A 1 113 ? 33.936 54.423 17.026 1.00 76.30 80 LYS A CA 1
ATOM 1161 C C . LYS A 1 113 ? 33.849 53.379 15.922 1.00 80.65 80 LYS A C 1
ATOM 1162 O O . LYS A 1 113 ? 32.808 53.277 15.266 1.00 85.72 80 LYS A O 1
ATOM 1181 N N . SER A 1 114 ? 34.906 52.605 15.707 1.00 80.56 81 SER A N 1
ATOM 1182 C CA . SER A 1 114 ? 34.920 51.610 14.649 1.00 77.83 81 SER A CA 1
ATOM 1183 C C . SER A 1 114 ? 34.020 50.425 14.993 1.00 74.80 81 SER A C 1
ATOM 1184 O O . SER A 1 114 ? 33.722 50.145 16.157 1.00 90.59 81 SER A O 1
ATOM 1192 N N . LEU A 1 115 ? 33.597 49.721 13.947 1.00 89.03 82 LEU A N 1
ATOM 1193 C CA . LEU A 1 115 ? 32.659 48.618 14.098 1.00 87.85 82 LEU A CA 1
ATOM 1194 C C . LEU A 1 115 ? 33.248 47.527 14.982 1.00 87.64 82 LEU A C 1
ATOM 1195 O O . LEU A 1 115 ? 34.356 47.040 14.736 1.00 84.31 82 LEU A O 1
ATOM 1211 N N . GLY A 1 116 ? 32.498 47.153 16.013 1.00 84.15 83 GLY A N 1
ATOM 1212 C CA . GLY A 1 116 ? 32.880 46.032 16.855 1.00 87.38 83 GLY A CA 1
ATOM 1213 C C . GLY A 1 116 ? 34.341 46.062 17.238 1.00 89.29 83 GLY A C 1
ATOM 1214 O O . GLY A 1 116 ? 34.865 47.070 17.725 1.00 77.05 83 GLY A O 1
ATOM 1218 N N . LYS A 1 117 ? 35.017 44.939 17.009 1.00 90.84 84 LYS A N 1
ATOM 1219 C CA . LYS A 1 117 ? 36.429 44.799 17.324 1.00 84.00 84 LYS A CA 1
ATOM 1220 C C . LYS A 1 117 ? 37.322 45.075 16.119 1.00 84.11 84 LYS A C 1
ATOM 1221 O O . LYS A 1 117 ? 38.519 44.768 16.158 1.00 76.91 84 LYS A O 1
ATOM 1240 N N . SER A 1 118 ? 36.768 45.627 15.042 1.00 92.01 85 SER A N 1
ATOM 1241 C CA . SER A 1 118 ? 37.599 46.360 14.104 1.00 85.25 85 SER A CA 1
ATOM 1242 C C . SER A 1 118 ? 38.257 47.494 14.860 1.00 93.62 85 SER A C 1
ATOM 1243 O O . SER A 1 118 ? 37.574 48.339 15.448 1.00 101.25 85 SER A O 1
ATOM 1251 N N . PHE A 1 119 ? 39.581 47.498 14.876 1.00 85.33 86 PHE A N 1
ATOM 1252 C CA . PHE A 1 119 ? 40.334 48.505 15.607 1.00 84.64 86 PHE A CA 1
ATOM 1253 C C . PHE A 1 119 ? 40.927 49.410 14.530 1.00 75.77 86 PHE A C 1
ATOM 1254 O O . PHE A 1 119 ? 42.079 49.261 14.114 1.00 73.53 86 PHE A O 1
ATOM 1271 N N . ARG A 1 120 ? 40.090 50.330 14.044 1.00 80.57 87 ARG A N 1
ATOM 1272 C CA . ARG A 1 120 ? 40.386 51.170 12.892 1.00 83.21 87 ARG A CA 1
ATOM 1273 C C . ARG A 1 120 ? 40.070 52.617 13.235 1.00 78.73 87 ARG A C 1
ATOM 1274 O O . ARG A 1 120 ? 39.115 52.900 13.961 1.00 86.08 87 ARG A O 1
ATOM 1295 N N . GLY A 1 121 ? 40.859 53.533 12.683 1.00 81.01 88 GLY A N 1
ATOM 1296 C CA . GLY A 1 121 ? 40.625 54.951 12.880 1.00 75.43 88 GLY A CA 1
ATOM 1297 C C . GLY A 1 121 ? 41.753 55.656 13.609 1.00 79.29 88 GLY A C 1
ATOM 1298 O O . GLY A 1 121 ? 42.913 55.241 13.518 1.00 76.47 88 GLY A O 1
ATOM 1302 N N . TYR A 1 122 ? 41.423 56.714 14.348 1.00 81.62 89 TYR A N 1
ATOM 1303 C CA . TYR A 1 122 ? 42.415 57.572 14.978 1.00 81.07 89 TYR A CA 1
ATOM 1304 C C . TYR A 1 122 ? 42.601 57.214 16.447 1.00 81.20 89 TYR A C 1
ATOM 1305 O O . TYR A 1 122 ? 41.632 56.952 17.164 1.00 69.96 89 TYR A O 1
ATOM 1323 N N . GLU A 1 123 ? 43.857 57.216 16.890 1.00 83.33 90 GLU A N 1
ATOM 1324 C CA . GLU A 1 123 ? 44.192 56.998 18.292 1.00 77.98 90 GLU A CA 1
ATOM 1325 C C . GLU A 1 123 ? 45.093 58.145 18.719 1.00 78.30 90 GLU A C 1
ATOM 1326 O O . GLU A 1 123 ? 46.161 58.350 18.106 1.00 71.53 90 GLU A O 1
ATOM 1338 N N . PRO A 1 124 ? 44.733 58.911 19.742 1.00 90.82 91 PRO A N 1
ATOM 1339 C CA . PRO A 1 124 ? 45.543 60.067 20.126 1.00 90.67 91 PRO A CA 1
ATOM 1340 C C . PRO A 1 124 ? 46.747 59.647 20.962 1.00 79.07 91 PRO A C 1
ATOM 1341 O O . PRO A 1 124 ? 46.936 58.479 21.299 1.00 74.80 91 PRO A O 1
ATOM 1352 N N . SER A 1 125 ? 47.566 60.637 21.294 1.00 72.76 92 SER A N 1
ATOM 1353 C CA . SER A 1 125 ? 48.795 60.382 22.019 1.00 87.02 92 SER A CA 1
ATOM 1354 C C . SER A 1 125 ? 48.533 60.283 23.523 1.00 85.56 92 SER A C 1
ATOM 1355 O O . SER A 1 125 ? 47.456 60.615 24.028 1.00 85.74 92 SER A O 1
ATOM 1363 N N . LEU A 1 126 ? 49.541 59.782 24.233 1.00 81.82 93 LEU A N 1
ATOM 1364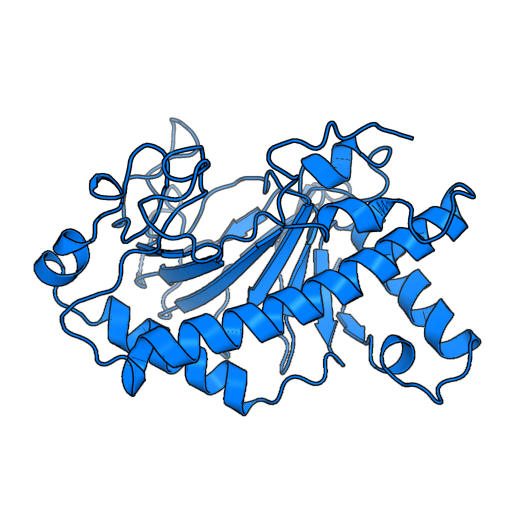 C CA . LEU A 1 126 ? 49.596 59.846 25.690 1.00 84.45 93 LEU A CA 1
ATOM 1365 C C . LEU A 1 126 ? 48.550 58.940 26.332 1.00 83.32 93 LEU A C 1
ATOM 1366 O O . LEU A 1 126 ? 47.959 59.287 27.355 1.00 87.29 93 LEU A O 1
ATOM 1382 N N . ILE A 1 127 ? 48.308 57.779 25.726 1.00 89.17 94 ILE A N 1
ATOM 1383 C CA . ILE A 1 127 ? 47.418 56.787 26.322 1.00 79.29 94 ILE A CA 1
ATOM 1384 C C . ILE A 1 127 ? 47.988 55.380 26.292 1.00 81.77 94 ILE A C 1
ATOM 1385 O O . ILE A 1 127 ? 47.523 54.516 27.059 1.00 78.92 94 ILE A O 1
ATOM 1401 N N . GLN A 1 128 ? 48.992 55.088 25.468 1.00 91.94 95 GLN A N 1
ATOM 1402 C CA . GLN A 1 128 ? 49.604 53.765 25.436 1.00 88.60 95 GLN A CA 1
ATOM 1403 C C . GLN A 1 128 ? 50.781 53.702 26.407 1.00 92.07 95 GLN A C 1
ATOM 1404 O O . GLN A 1 128 ? 51.696 54.534 26.348 1.00 88.80 95 GLN A O 1
ATOM 1418 N N . THR A 1 129 ? 50.749 52.705 27.297 1.00 86.76 96 THR A N 1
ATOM 1419 C CA . THR A 1 129 ? 51.756 52.506 28.334 1.00 95.84 96 THR A CA 1
ATOM 1420 C C . THR A 1 129 ? 52.375 51.120 28.218 1.00 83.46 96 THR A C 1
ATOM 1421 O O . THR A 1 129 ? 51.755 50.179 27.716 1.00 97.20 96 THR A O 1
ATOM 1432 N N . HIS A 1 130 ? 53.603 51.006 28.720 1.00 80.28 97 HIS A N 1
ATOM 1433 C CA . HIS A 1 130 ? 54.441 49.816 28.592 1.00 81.17 97 HIS A CA 1
ATOM 1434 C C . HIS A 1 130 ? 54.942 49.267 29.917 1.00 84.65 97 HIS A C 1
ATOM 1435 O O . HIS A 1 130 ? 55.009 48.048 30.086 1.00 99.25 97 HIS A O 1
ATOM 1449 N N . GLN A 1 131 ? 55.308 50.127 30.857 1.00 88.68 98 GLN A N 1
ATOM 1450 C CA . GLN A 1 131 ? 55.815 49.679 32.142 1.00 94.71 98 GLN A CA 1
ATOM 1451 C C . GLN A 1 131 ? 55.389 50.697 33.185 1.00 81.08 98 GLN A C 1
ATOM 1452 O O . GLN A 1 131 ? 55.279 51.891 32.894 1.00 72.67 98 GLN A O 1
ATOM 1466 N N . ASP A 1 132 ? 55.140 50.212 34.401 1.00 82.37 99 ASP A N 1
ATOM 1467 C CA . ASP A 1 132 ? 54.512 51.053 35.415 1.00 85.84 99 ASP A CA 1
ATOM 1468 C C . ASP A 1 132 ? 55.359 52.269 35.777 1.00 90.34 99 ASP A C 1
ATOM 1469 O O . ASP A 1 132 ? 54.811 53.352 36.019 1.00 86.67 99 ASP A O 1
ATOM 1478 N N . GLY A 1 133 ? 56.681 52.126 35.815 1.00 79.94 100 GLY A N 1
ATOM 1479 C CA . GLY A 1 133 ? 57.521 53.257 36.166 1.00 85.04 100 GLY A CA 1
ATOM 1480 C C . GLY A 1 133 ? 57.480 54.416 35.182 1.00 95.66 100 GLY A C 1
ATOM 1481 O O . GLY A 1 133 ? 57.958 55.504 35.521 1.00 97.05 100 GLY A O 1
ATOM 1485 N N . LEU A 1 134 ? 56.915 54.220 33.994 1.00 95.50 101 LEU A N 1
ATOM 1486 C CA . LEU A 1 134 ? 57.161 55.100 32.859 1.00 94.02 101 LEU A CA 1
ATOM 1487 C C . LEU A 1 134 ? 55.895 55.843 32.436 1.00 86.76 101 LEU A C 1
ATOM 1488 O O . LEU A 1 134 ? 54.784 55.565 32.896 1.00 80.70 101 LEU A O 1
ATOM 1504 N N . LEU A 1 135 ? 56.093 56.813 31.539 1.00 80.77 102 LEU A N 1
ATOM 1505 C CA . LEU A 1 135 ? 55.071 57.702 31.008 1.00 94.99 102 LEU A CA 1
ATOM 1506 C C . LEU A 1 135 ? 54.516 57.180 29.686 1.00 88.11 102 LEU A C 1
ATOM 1507 O O . LEU A 1 135 ? 55.177 56.416 28.974 1.00 74.79 102 LEU A O 1
ATOM 1523 N N . PRO A 1 136 ? 53.300 57.585 29.322 1.00 90.91 103 PRO A N 1
ATOM 1524 C CA . PRO A 1 136 ? 52.689 57.088 28.083 1.00 88.99 103 PRO A CA 1
ATOM 1525 C C . PRO A 1 136 ? 53.375 57.634 26.836 1.00 87.13 103 PRO A C 1
ATOM 1526 O O . PRO A 1 136 ? 54.097 58.632 26.869 1.00 89.51 103 PRO A O 1
ATOM 1537 N N . ASP A 1 137 ? 53.132 56.952 25.718 1.00 86.25 104 ASP A N 1
ATOM 1538 C CA . ASP A 1 137 ? 53.824 57.248 24.468 1.00 87.97 104 ASP A CA 1
ATOM 1539 C C . ASP A 1 137 ? 53.289 58.494 23.768 1.00 83.79 104 ASP A C 1
ATOM 1540 O O . ASP A 1 137 ? 52.076 58.693 23.649 1.00 77.54 104 ASP A O 1
ATOM 1549 N N . THR A 1 138 ? 54.220 59.323 23.278 1.00 83.83 105 THR A N 1
ATOM 1550 C CA . THR A 1 138 ? 53.889 60.516 22.503 1.00 86.32 105 THR A CA 1
ATOM 1551 C C . THR A 1 138 ? 53.266 60.188 21.154 1.00 86.14 105 THR A C 1
ATOM 1552 O O . THR A 1 138 ? 52.732 61.086 20.495 1.00 86.54 105 THR A O 1
ATOM 1563 N N . LYS A 1 139 ? 53.322 58.927 20.742 1.00 95.89 106 LYS A N 1
ATOM 1564 C CA . LYS A 1 139 ? 52.830 58.505 19.442 1.00 83.13 106 LYS A CA 1
ATOM 1565 C C . LYS A 1 139 ? 51.392 58.941 19.201 1.00 78.24 106 LYS A C 1
ATOM 1566 O O . LYS A 1 139 ? 50.521 58.795 20.063 1.00 69.93 106 LYS A O 1
ATOM 1585 N N . GLU A 1 140 ? 51.150 59.437 17.993 1.00 76.04 107 GLU A N 1
ATOM 1586 C CA . GLU A 1 140 ? 49.819 59.677 17.454 1.00 76.57 107 GLU A CA 1
ATOM 1587 C C . GLU A 1 140 ? 49.690 58.780 16.226 1.00 83.94 107 GLU A C 1
ATOM 1588 O O . GLU A 1 140 ? 50.627 58.703 15.422 1.00 72.78 107 GLU A O 1
ATOM 1600 N N . CYS A 1 141 ? 48.565 58.072 16.076 1.00 70.84 108 CYS A N 1
ATOM 1601 C CA . CYS A 1 141 ? 48.483 57.117 14.970 1.00 77.20 108 CYS A CA 1
ATOM 1602 C C . CYS A 1 141 ? 47.085 57.028 14.361 1.00 74.20 108 CYS A C 1
ATOM 1603 O O . CYS A 1 141 ? 46.069 57.294 15.009 1.00 71.11 108 CYS A O 1
ATOM 1611 N N . PHE A 1 142 ? 47.072 56.621 13.085 1.00 80.31 109 PHE A N 1
ATOM 1612 C CA . PHE A 1 142 ? 45.876 56.334 12.294 1.00 79.78 109 PHE A CA 1
ATOM 1613 C C . PHE A 1 142 ? 46.007 54.919 11.749 1.00 70.29 109 PHE A C 1
ATOM 1614 O O . PHE A 1 142 ? 47.055 54.561 11.202 1.00 73.56 109 PHE A O 1
ATOM 1631 N N . ILE A 1 143 ? 44.945 54.125 11.883 1.00 69.64 110 ILE A N 1
ATOM 1632 C CA . ILE A 1 143 ? 45.009 52.677 11.706 1.00 83.33 110 ILE A CA 1
ATOM 1633 C C . ILE A 1 143 ? 44.093 52.267 10.559 1.00 81.04 110 ILE A C 1
ATOM 1634 O O . ILE A 1 143 ? 42.912 52.634 10.540 1.00 82.79 110 ILE A O 1
ATOM 1650 N N . THR A 1 144 ? 44.635 51.500 9.615 1.00 70.39 111 THR A N 1
ATOM 1651 C CA . THR A 1 144 ? 43.853 50.892 8.549 1.00 73.82 111 THR A CA 1
ATOM 1652 C C . THR A 1 144 ? 44.075 49.385 8.537 1.00 80.10 111 THR A C 1
ATOM 1653 O O . THR A 1 144 ? 44.985 48.856 9.180 1.00 79.99 111 THR A O 1
ATOM 1664 N N . GLY A 1 145 ? 43.210 48.700 7.797 1.00 80.51 112 GLY A N 1
ATOM 1665 C CA . GLY A 1 145 ? 43.385 47.297 7.485 1.00 67.67 112 GLY A CA 1
ATOM 1666 C C . GLY A 1 145 ? 42.812 47.016 6.113 1.00 76.98 112 GLY A C 1
ATOM 1667 O O . GLY A 1 145 ? 42.532 47.960 5.367 1.00 69.16 112 GLY A O 1
ATOM 1671 N N . ALA A 1 146 ? 42.647 45.746 5.748 1.00 73.52 113 ALA A N 1
ATOM 1672 C CA . ALA A 1 146 ? 42.026 45.432 4.468 1.00 67.45 113 ALA A CA 1
ATOM 1673 C C . ALA A 1 146 ? 40.570 45.875 4.492 1.00 80.79 113 ALA A C 1
ATOM 1674 O O . ALA A 1 146 ? 39.882 45.738 5.507 1.00 67.95 113 ALA A O 1
ATOM 1681 N N . GLU A 1 147 ? 40.098 46.418 3.371 1.00 81.40 114 GLU A N 1
ATOM 1682 C CA . GLU A 1 147 ? 38.750 46.964 3.321 1.00 78.31 114 GLU A CA 1
ATOM 1683 C C . GLU A 1 147 ? 37.748 45.820 3.238 1.00 80.28 114 GLU A C 1
ATOM 1684 O O . GLU A 1 147 ? 37.859 44.950 2.370 1.00 88.39 114 GLU A O 1
ATOM 1696 N N . ILE A 1 148 ? 36.761 45.833 4.126 1.00 83.78 115 ILE A N 1
ATOM 1697 C CA . ILE A 1 148 ? 35.730 44.798 4.184 1.00 78.11 115 ILE A CA 1
ATOM 1698 C C . ILE A 1 148 ? 34.392 45.495 4.386 1.00 94.18 115 ILE A C 1
ATOM 1699 O O . ILE A 1 148 ? 34.257 46.294 5.326 1.00 85.92 115 ILE A O 1
ATOM 1715 N N . PRO A 1 149 ? 33.381 45.237 3.553 1.00 91.36 116 PRO A N 1
ATOM 1716 C CA . PRO A 1 149 ? 32.104 45.931 3.736 1.00 85.35 116 PRO A CA 1
ATOM 1717 C C . PRO A 1 149 ? 31.508 45.649 5.107 1.00 93.25 116 PRO A C 1
ATOM 1718 O O . PRO A 1 149 ? 31.733 44.593 5.705 1.00 81.00 116 PRO A O 1
ATOM 1729 N N . ALA A 1 150 ? 30.730 46.615 5.598 1.00 93.83 117 ALA A N 1
ATOM 1730 C CA . ALA A 1 150 ? 30.115 46.483 6.914 1.00 86.37 117 ALA A CA 1
ATOM 1731 C C . ALA A 1 150 ? 29.317 45.192 7.042 1.00 90.66 117 ALA A C 1
ATOM 1732 O O . ALA A 1 150 ? 29.304 44.568 8.108 1.00 98.44 117 ALA A O 1
ATOM 1739 N N . ASP A 1 151 ? 28.643 44.773 5.973 1.00 93.47 118 ASP A N 1
ATOM 1740 C CA . ASP A 1 151 ? 27.757 43.618 6.027 1.00 95.71 118 ASP A CA 1
ATOM 1741 C C . ASP A 1 151 ? 28.471 42.307 5.713 1.00 93.19 118 ASP A C 1
ATOM 1742 O O . ASP A 1 151 ? 27.806 41.289 5.506 1.00 96.92 118 ASP A O 1
ATOM 1751 N N . HIS A 1 152 ? 29.798 42.312 5.668 1.00 93.23 119 HIS A N 1
ATOM 1752 C CA . HIS A 1 152 ? 30.548 41.086 5.455 1.00 85.71 119 HIS A CA 1
ATOM 1753 C C . HIS A 1 152 ? 30.418 40.179 6.680 1.00 99.80 119 HIS A C 1
ATOM 1754 O O . HIS A 1 152 ? 30.220 40.661 7.800 1.00 102.24 119 HIS A O 1
ATOM 1768 N N . PRO A 1 153 ? 30.512 38.858 6.498 1.00 101.98 120 PRO A N 1
ATOM 1769 C CA . PRO A 1 153 ? 30.453 37.963 7.670 1.00 95.17 120 PRO A CA 1
ATOM 1770 C C . PRO A 1 153 ? 31.453 38.298 8.765 1.00 88.28 120 PRO A C 1
ATOM 1771 O O . PRO A 1 153 ? 31.084 38.344 9.945 1.00 101.36 120 PRO A O 1
ATOM 1782 N N . ASP A 1 154 ? 32.713 38.526 8.409 1.00 93.36 121 ASP A N 1
ATOM 1783 C CA . ASP A 1 154 ? 33.767 38.752 9.389 1.00 90.70 121 ASP A CA 1
ATOM 1784 C C . ASP A 1 154 ? 33.824 40.186 9.896 1.00 86.17 121 ASP A C 1
ATOM 1785 O O . ASP A 1 154 ? 34.658 40.482 10.759 1.00 88.12 121 ASP A O 1
ATOM 1794 N N . ALA A 1 155 ? 32.969 41.077 9.400 1.00 82.26 122 ALA A N 1
ATOM 1795 C CA . ALA A 1 155 ? 33.005 42.461 9.850 1.00 81.83 122 ALA A CA 1
ATOM 1796 C C . ALA A 1 155 ? 32.664 42.545 11.332 1.00 95.10 122 ALA A C 1
ATOM 1797 O O . ALA A 1 155 ? 31.683 41.951 11.796 1.00 88.12 122 ALA A O 1
ATOM 1804 N N . GLY A 1 156 ? 33.487 43.286 12.075 1.00 76.19 123 GLY A N 1
ATOM 1805 C CA . GLY A 1 156 ? 33.355 43.426 13.505 1.00 84.43 123 GLY A CA 1
ATOM 1806 C C . GLY A 1 156 ? 34.324 42.582 14.310 1.00 82.84 123 GLY A C 1
ATOM 1807 O O . GLY A 1 156 ? 34.630 42.938 15.454 1.00 80.74 123 GLY A O 1
ATOM 1811 N N . LYS A 1 157 ? 34.813 41.480 13.744 1.00 79.59 124 LYS A N 1
ATOM 1812 C CA . LYS A 1 157 ? 35.777 40.628 14.426 1.00 81.76 124 LYS A CA 1
ATOM 1813 C C . LYS A 1 157 ? 37.101 41.373 14.601 1.00 85.09 124 LYS A C 1
ATOM 1814 O O . LYS A 1 157 ? 37.280 42.502 14.133 1.00 84.33 124 LYS A O 1
ATOM 1833 N N . PHE A 1 158 ? 38.043 40.733 15.297 1.00 95.61 125 PHE A N 1
ATOM 1834 C CA . PHE A 1 158 ? 39.303 41.389 15.632 1.00 87.72 125 PHE A CA 1
ATOM 1835 C C . PHE A 1 158 ? 40.022 41.908 14.390 1.00 93.01 125 PHE A C 1
ATOM 1836 O O . PHE A 1 158 ? 40.443 41.128 13.527 1.00 96.82 125 PHE A O 1
ATOM 1853 N N . SER A 1 159 ? 40.142 43.239 14.316 1.00 88.48 126 SER A N 1
ATOM 1854 C CA . SER A 1 159 ? 40.925 43.937 13.289 1.00 91.30 126 SER A CA 1
ATOM 1855 C C . SER A 1 159 ? 40.588 43.458 11.878 1.00 97.58 126 SER A C 1
ATOM 1856 O O . SER A 1 159 ? 41.456 43.392 11.001 1.00 81.12 126 SER A O 1
ATOM 1864 N N . THR A 1 160 ? 39.312 43.132 11.652 1.00 85.72 127 THR A N 1
ATOM 1865 C CA . THR A 1 160 ? 38.811 42.875 10.308 1.00 92.53 127 THR A CA 1
ATOM 1866 C C . THR A 1 160 ? 37.449 43.531 10.137 1.00 88.35 127 THR A C 1
ATOM 1867 O O . THR A 1 160 ? 36.535 43.299 10.933 1.00 83.43 127 THR A O 1
ATOM 1878 N N . GLY A 1 161 ? 37.319 44.340 9.087 1.00 94.96 128 GLY A N 1
ATOM 1879 C CA . GLY A 1 161 ? 36.134 45.130 8.863 1.00 85.90 128 GLY A CA 1
ATOM 1880 C C . GLY A 1 161 ? 36.448 46.315 7.978 1.00 75.24 128 GLY A C 1
ATOM 1881 O O . GLY A 1 161 ? 37.494 46.361 7.328 1.00 74.63 128 GLY A O 1
ATOM 1885 N N . PRO A 1 162 ? 35.552 47.297 7.933 1.00 80.44 129 PRO A N 1
ATOM 1886 C CA . PRO A 1 162 ? 35.810 48.491 7.124 1.00 79.34 129 PRO A CA 1
ATOM 1887 C C . PRO A 1 162 ? 36.711 49.497 7.823 1.00 84.40 129 PRO A C 1
ATOM 1888 O O . PRO A 1 162 ? 36.804 49.548 9.052 1.00 72.88 129 PRO A O 1
ATOM 1899 N N . ASN A 1 163 ? 37.387 50.302 7.009 1.00 88.17 130 ASN A N 1
ATOM 1900 C CA . ASN A 1 163 ? 38.199 51.390 7.524 1.00 80.46 130 ASN A CA 1
ATOM 1901 C C . ASN A 1 163 ? 37.331 52.604 7.839 1.00 77.26 130 ASN A C 1
ATOM 1902 O O . ASN A 1 163 ? 36.220 52.753 7.327 1.00 95.52 130 ASN A O 1
ATOM 1913 N N . LEU A 1 164 ? 37.852 53.478 8.696 1.00 84.97 131 LEU A N 1
ATOM 1914 C CA . LEU A 1 164 ? 37.247 54.781 8.928 1.00 82.81 131 LEU A CA 1
ATOM 1915 C C . LEU A 1 164 ? 38.080 55.843 8.231 1.00 72.11 131 LEU A C 1
ATOM 1916 O O . LEU A 1 164 ? 39.310 55.850 8.346 1.00 81.10 131 LEU A O 1
ATOM 1932 N N . TRP A 1 165 ? 37.407 56.744 7.525 1.00 80.18 132 TRP A N 1
ATOM 1933 C CA . TRP A 1 165 ? 38.105 57.719 6.716 1.00 81.86 132 TRP A CA 1
ATOM 1934 C C . TRP A 1 165 ? 37.686 59.131 7.103 1.00 71.68 132 TRP A C 1
ATOM 1935 O O . TRP A 1 165 ? 36.507 59.373 7.380 1.00 69.60 132 TRP A O 1
ATOM 1956 N N . PRO A 1 166 ? 38.619 60.082 7.123 1.00 75.88 133 PRO A N 1
ATOM 1957 C CA . PRO A 1 166 ? 38.273 61.438 7.565 1.00 65.07 133 PRO A CA 1
ATOM 1958 C C . PRO A 1 166 ? 37.404 62.157 6.542 1.00 78.54 133 PRO A C 1
ATOM 1959 O O . PRO A 1 166 ? 37.759 62.263 5.365 1.00 79.70 133 PRO A O 1
ATOM 1970 N N . GLU A 1 167 ? 36.259 62.662 7.007 1.00 74.36 134 GLU A N 1
ATOM 1971 C CA . GLU A 1 167 ? 35.335 63.365 6.124 1.00 71.39 134 GLU A CA 1
ATOM 1972 C C . GLU A 1 167 ? 35.969 64.598 5.494 1.00 80.97 134 GLU A C 1
ATOM 1973 O O . GLU A 1 167 ? 35.594 64.989 4.383 1.00 88.90 134 GLU A O 1
ATOM 1985 N N . GLY A 1 168 ? 36.897 65.240 6.190 1.00 79.55 135 GLY A N 1
ATOM 1986 C CA . GLY A 1 168 ? 37.466 66.490 5.733 1.00 70.12 135 GLY A CA 1
ATOM 1987 C C . GLY A 1 168 ? 38.549 66.386 4.684 1.00 75.85 135 GLY A C 1
ATOM 1988 O O . GLY A 1 168 ? 39.099 67.416 4.280 1.00 70.06 135 GLY A O 1
ATOM 1992 N N . LEU A 1 169 ? 38.886 65.178 4.233 1.00 85.04 136 LEU A N 1
ATOM 1993 C CA . LEU A 1 169 ? 39.858 64.982 3.166 1.00 79.89 136 LEU A CA 1
ATOM 1994 C C . LEU A 1 169 ? 39.200 64.291 1.976 1.00 84.18 136 LEU A C 1
ATOM 1995 O O . LEU A 1 169 ? 38.306 63.453 2.141 1.00 82.28 136 LEU A O 1
ATOM 2011 N N . SER A 1 170 ? 39.642 64.659 0.777 1.00 73.26 137 SER A N 1
ATOM 2012 C CA . SER A 1 170 ? 39.130 64.067 -0.447 1.00 86.90 137 SER A CA 1
ATOM 2013 C C . SER A 1 170 ? 39.766 62.703 -0.683 1.00 87.16 137 SER A C 1
ATOM 2014 O O . SER A 1 170 ? 40.895 62.444 -0.261 1.00 79.34 137 SER A O 1
ATOM 2022 N N . ASP A 1 171 ? 39.026 61.824 -1.368 1.00 82.90 138 ASP A N 1
ATOM 2023 C CA . ASP A 1 171 ? 39.605 60.546 -1.769 1.00 77.41 138 ASP A CA 1
ATOM 2024 C C . ASP A 1 171 ? 40.948 60.756 -2.450 1.00 82.87 138 ASP A C 1
ATOM 2025 O O . ASP A 1 171 ? 41.891 59.987 -2.238 1.00 80.98 138 ASP A O 1
ATOM 2034 N N . LYS A 1 172 ? 41.056 61.819 -3.250 1.00 94.28 139 LYS A N 1
ATOM 2035 C CA . LYS A 1 172 ? 42.264 62.064 -4.028 1.00 80.76 139 LYS A CA 1
ATOM 2036 C C . LYS A 1 172 ? 43.424 62.500 -3.143 1.00 77.83 139 LYS A C 1
ATOM 2037 O O . LYS A 1 172 ? 44.578 62.145 -3.411 1.00 75.54 139 LYS A O 1
ATOM 2056 N N . GLU A 1 173 ? 43.141 63.264 -2.085 1.00 81.05 140 GLU A N 1
ATOM 2057 C CA . GLU A 1 173 ? 44.196 63.672 -1.163 1.00 86.23 140 GLU A CA 1
ATOM 2058 C C . GLU A 1 173 ? 44.682 62.514 -0.299 1.00 89.35 140 GLU A C 1
ATOM 2059 O O . GLU A 1 173 ? 45.878 62.433 0.006 1.00 88.14 140 GLU A O 1
ATOM 2071 N N . PHE A 1 174 ? 43.791 61.605 0.108 1.00 76.75 141 PHE A N 1
ATOM 2072 C CA . PHE A 1 174 ? 44.134 60.736 1.228 1.00 71.45 141 PHE A CA 1
ATOM 2073 C C . PHE A 1 174 ? 43.801 59.270 0.983 1.00 64.18 141 PHE A C 1
ATOM 2074 O O . PHE A 1 174 ? 44.703 58.428 0.953 1.00 69.34 141 PHE A O 1
ATOM 2091 N N . ARG A 1 175 ? 42.522 58.945 0.804 1.00 63.09 142 ARG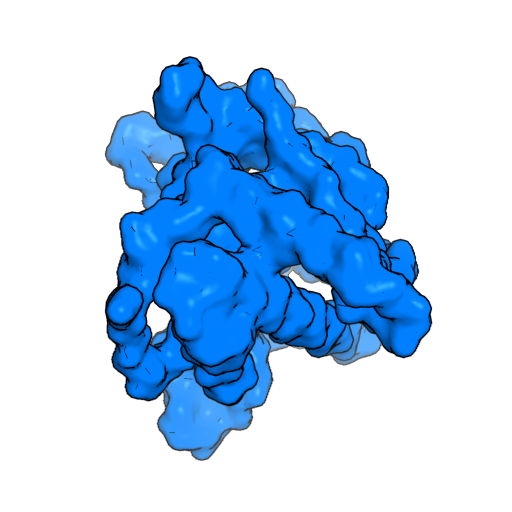 A N 1
ATOM 2092 C CA . ARG A 1 175 ? 42.127 57.540 0.759 1.00 72.93 142 ARG A CA 1
ATOM 2093 C C . ARG A 1 175 ? 42.816 56.797 -0.384 1.00 78.04 142 ARG A C 1
ATOM 2094 O O . ARG A 1 175 ? 43.434 55.746 -0.167 1.00 71.63 142 ARG A O 1
ATOM 2115 N N . GLN A 1 176 ? 42.710 57.314 -1.614 1.00 74.56 143 GLN A N 1
ATOM 2116 C CA . GLN A 1 176 ? 43.302 56.613 -2.752 1.00 80.12 143 GLN A CA 1
ATOM 2117 C C . GLN A 1 176 ? 44.792 56.382 -2.553 1.00 72.37 143 GLN A C 1
ATOM 2118 O O . GLN A 1 176 ? 45.241 55.232 -2.697 1.00 73.20 143 GLN A O 1
ATOM 2132 N N . PRO A 1 177 ? 45.607 57.390 -2.229 1.00 68.58 144 PRO A N 1
ATOM 2133 C CA . PRO A 1 177 ? 47.037 57.106 -2.005 1.00 81.16 144 PRO A CA 1
ATOM 2134 C C . PRO A 1 177 ? 47.276 56.068 -0.920 1.00 79.52 144 PRO A C 1
ATOM 2135 O O . PRO A 1 177 ? 48.106 55.166 -1.099 1.00 77.16 144 PRO A O 1
ATOM 2146 N N . VAL A 1 178 ? 46.588 56.201 0.220 1.00 61.18 145 VAL A N 1
ATOM 2147 C CA . VAL A 1 178 ? 46.748 55.262 1.330 1.00 67.22 145 VAL A CA 1
ATOM 2148 C C . VAL A 1 178 ? 46.521 53.830 0.861 1.00 76.64 145 VAL A C 1
ATOM 2149 O O . VAL A 1 178 ? 47.328 52.932 1.130 1.00 64.95 145 VAL A O 1
ATOM 2162 N N . MET A 1 179 ? 45.413 53.593 0.157 1.00 71.18 146 MET A N 1
ATOM 2163 C CA . MET A 1 179 ? 45.118 52.239 -0.301 1.00 69.15 146 MET A CA 1
ATOM 2164 C C . MET A 1 179 ? 46.089 51.777 -1.385 1.00 72.57 146 MET A C 1
ATOM 2165 O O . MET A 1 179 ? 46.416 50.584 -1.448 1.00 69.93 146 MET A O 1
ATOM 2179 N N . GLU A 1 180 ? 46.554 52.688 -2.247 1.00 64.64 147 GLU A N 1
ATOM 2180 C CA . GLU A 1 180 ? 47.574 52.316 -3.223 1.00 66.67 147 GLU A CA 1
ATOM 2181 C C . GLU A 1 180 ? 48.869 51.903 -2.537 1.00 70.51 147 GLU A C 1
ATOM 2182 O O . GLU A 1 180 ? 49.476 50.892 -2.905 1.00 69.70 147 GLU A O 1
ATOM 2194 N N . TYR A 1 181 ? 49.307 52.668 -1.531 1.00 77.50 148 TYR A N 1
ATOM 2195 C CA . TYR A 1 181 ? 50.508 52.300 -0.790 1.00 63.78 148 TYR A CA 1
ATOM 2196 C C . TYR A 1 181 ? 50.330 50.946 -0.113 1.00 65.15 148 TYR A C 1
ATOM 2197 O O . TYR A 1 181 ? 51.242 50.109 -0.129 1.00 58.02 148 TYR A O 1
ATOM 2215 N N . ARG A 1 182 ? 49.155 50.712 0.481 1.00 59.16 149 ARG A N 1
ATOM 2216 C CA . ARG A 1 182 ? 48.839 49.396 1.031 1.00 64.11 149 ARG A CA 1
ATOM 2217 C C . ARG A 1 182 ? 49.081 48.286 0.015 1.00 64.82 149 ARG A C 1
ATOM 2218 O O . ARG A 1 182 ? 49.634 47.234 0.356 1.00 52.80 149 ARG A O 1
ATOM 2239 N N . ALA A 1 183 ? 48.663 48.490 -1.233 1.00 61.19 150 ALA A N 1
ATOM 2240 C CA . ALA A 1 183 ? 48.854 47.459 -2.247 1.00 64.54 150 ALA A CA 1
ATOM 2241 C C . ALA A 1 183 ? 50.334 47.208 -2.499 1.00 59.38 150 ALA A C 1
ATOM 2242 O O . ALA A 1 183 ? 50.780 46.055 -2.563 1.00 61.92 150 ALA A O 1
ATOM 2249 N N . LEU A 1 184 ? 51.115 48.279 -2.654 1.00 64.18 151 LEU A N 1
ATOM 2250 C CA . LEU A 1 184 ? 52.558 48.120 -2.799 1.00 63.30 151 LEU A CA 1
ATOM 2251 C C . LEU A 1 184 ? 53.148 47.400 -1.598 1.00 69.18 151 LEU A C 1
ATOM 2252 O O . LEU A 1 184 ? 54.027 46.546 -1.753 1.00 72.30 151 LEU A O 1
ATOM 2268 N N . MET A 1 185 ? 52.671 47.716 -0.389 1.00 61.30 152 MET A N 1
ATOM 2269 C CA . MET A 1 185 ? 53.173 47.008 0.784 1.00 65.55 152 MET A CA 1
ATOM 2270 C C . MET A 1 185 ? 52.792 45.532 0.751 1.00 62.53 152 MET A C 1
ATOM 2271 O O . MET A 1 185 ? 53.647 44.664 0.965 1.00 72.05 152 MET A O 1
ATOM 2285 N N . LEU A 1 186 ? 51.516 45.220 0.503 1.00 61.28 153 LEU A N 1
ATOM 2286 C CA . LEU A 1 186 ? 51.121 43.818 0.383 1.00 59.47 153 LEU A CA 1
ATOM 2287 C C . LEU A 1 186 ? 52.003 43.075 -0.612 1.00 66.28 153 LEU A C 1
ATOM 2288 O O . LEU A 1 186 ? 52.388 41.923 -0.374 1.00 68.34 153 LEU A O 1
ATOM 2304 N N . ASP A 1 187 ? 52.337 43.712 -1.734 1.00 66.52 154 ASP A N 1
ATOM 2305 C CA . ASP A 1 187 ? 53.171 43.036 -2.718 1.00 67.61 154 ASP A CA 1
ATOM 2306 C C . ASP A 1 187 ? 54.571 42.793 -2.175 1.00 64.68 154 ASP A C 1
ATOM 2307 O O . ASP A 1 187 ? 55.139 41.709 -2.357 1.00 70.56 154 ASP A O 1
ATOM 2316 N N . LEU A 1 188 ? 55.151 43.802 -1.529 1.00 64.56 155 LEU A N 1
ATOM 2317 C CA . LEU A 1 188 ? 56.491 43.654 -0.976 1.00 62.71 155 LEU A CA 1
ATOM 2318 C C . LEU A 1 188 ? 56.531 42.601 0.125 1.00 73.17 155 LEU A C 1
ATOM 2319 O O . LEU A 1 188 ? 57.488 41.821 0.204 1.00 64.86 155 LEU A O 1
ATOM 2335 N N . VAL A 1 189 ? 55.505 42.548 0.981 1.00 64.54 156 VAL A N 1
ATOM 2336 C CA . VAL A 1 189 ? 55.568 41.616 2.099 1.00 69.77 156 VAL A CA 1
ATOM 2337 C C . VAL A 1 189 ? 55.397 40.194 1.592 1.00 68.85 156 VAL A C 1
ATOM 2338 O O . VAL A 1 189 ? 55.900 39.244 2.202 1.00 61.76 156 VAL A O 1
ATOM 2351 N N . SER A 1 190 ? 54.690 40.019 0.471 1.00 65.74 157 SER A N 1
ATOM 2352 C CA . SER A 1 190 ? 54.582 38.697 -0.136 1.00 65.67 157 SER A CA 1
ATOM 2353 C C . SER A 1 190 ? 55.930 38.238 -0.675 1.00 62.28 157 SER A C 1
ATOM 2354 O O . SER A 1 190 ? 56.282 37.056 -0.570 1.00 59.72 157 SER A O 1
ATOM 2362 N N . THR A 1 191 ? 56.694 39.164 -1.258 1.00 61.13 158 THR A N 1
ATOM 2363 C CA . THR A 1 191 ? 58.062 38.862 -1.664 1.00 66.42 158 THR A CA 1
ATOM 2364 C C . THR A 1 191 ? 58.910 38.469 -0.457 1.00 70.87 158 THR A C 1
ATOM 2365 O O . THR A 1 191 ? 59.615 37.452 -0.476 1.00 63.91 158 THR A O 1
ATOM 2376 N N . ILE A 1 192 ? 58.847 39.273 0.608 1.00 61.74 159 ILE A N 1
ATOM 2377 C CA . ILE A 1 192 ? 59.621 38.996 1.815 1.00 64.57 159 ILE A CA 1
ATOM 2378 C C . ILE A 1 192 ? 59.288 37.615 2.360 1.00 62.52 159 ILE A C 1
ATOM 2379 O O . ILE A 1 192 ? 60.182 36.857 2.753 1.00 57.62 159 ILE A O 1
ATOM 2395 N N . VAL A 1 193 ? 58.003 37.264 2.394 1.00 68.55 160 VAL A N 1
ATOM 2396 C CA . VAL A 1 193 ? 57.602 35.964 2.924 1.00 65.64 160 VAL A CA 1
ATOM 2397 C C . VAL A 1 193 ? 58.241 34.829 2.137 1.00 73.44 160 VAL A C 1
ATOM 2398 O O . VAL A 1 193 ? 58.728 33.854 2.721 1.00 63.69 160 VAL A O 1
ATOM 2411 N N . ARG A 1 194 ? 58.242 34.924 0.805 1.00 71.12 161 ARG A N 1
ATOM 2412 C CA . ARG A 1 194 ? 58.768 33.823 0.006 1.00 66.85 161 ARG A CA 1
ATOM 2413 C C . ARG A 1 194 ? 60.275 33.695 0.158 1.00 63.99 161 ARG A C 1
ATOM 2414 O O . ARG A 1 194 ? 60.814 32.587 0.051 1.00 64.84 161 ARG A O 1
ATOM 2435 N N . ILE A 1 195 ? 60.971 34.812 0.379 1.00 64.28 162 ILE A N 1
ATOM 2436 C CA . ILE A 1 195 ? 62.402 34.758 0.660 1.00 68.39 162 ILE A CA 1
ATOM 2437 C C . ILE A 1 195 ? 62.648 34.074 2.002 1.00 79.19 162 ILE A C 1
ATOM 2438 O O . ILE A 1 195 ? 63.538 33.224 2.131 1.00 80.61 162 ILE A O 1
ATOM 2454 N N . LEU A 1 196 ? 61.858 34.433 3.020 1.00 65.58 163 LEU A N 1
ATOM 2455 C CA . LEU A 1 196 ? 61.941 33.759 4.314 1.00 70.80 163 LEU A CA 1
ATOM 2456 C C . LEU A 1 196 ? 61.664 32.266 4.173 1.00 72.57 163 LEU A C 1
ATOM 2457 O O . LEU A 1 196 ? 62.400 31.431 4.714 1.00 72.62 163 LEU A O 1
ATOM 2473 N N . GLY A 1 197 ? 60.600 31.910 3.450 1.00 64.44 164 GLY A N 1
ATOM 2474 C CA . GLY A 1 197 ? 60.316 30.504 3.207 1.00 67.91 164 GLY A CA 1
ATOM 2475 C C . GLY A 1 197 ? 61.490 29.773 2.584 1.00 72.21 164 GLY A C 1
ATOM 2476 O O . GLY A 1 197 ? 61.776 28.624 2.931 1.00 73.42 164 GLY A O 1
ATOM 2480 N N . GLN A 1 198 ? 62.188 30.429 1.656 1.00 69.81 165 GLN A N 1
ATOM 2481 C CA . GLN A 1 198 ? 63.362 29.824 1.033 1.00 74.64 165 GLN A CA 1
ATOM 2482 C C . GLN A 1 198 ? 64.499 29.657 2.034 1.00 65.29 165 GLN A C 1
ATOM 2483 O O . GLN A 1 198 ? 65.210 28.645 2.010 1.00 66.57 165 GLN A O 1
ATOM 2497 N N . GLY A 1 199 ? 64.693 30.634 2.922 1.00 64.08 166 GLY A N 1
ATOM 2498 C CA . GLY A 1 199 ? 65.654 30.456 3.996 1.00 71.55 166 GLY A CA 1
ATOM 2499 C C . GLY A 1 199 ? 65.295 29.311 4.925 1.00 77.15 166 GLY A C 1
ATOM 2500 O O . GLY A 1 199 ? 66.182 28.652 5.474 1.00 72.86 166 GLY A O 1
ATOM 2504 N N . ILE A 1 200 ? 63.998 29.055 5.112 1.00 71.41 167 ILE A N 1
ATOM 2505 C CA . ILE A 1 200 ? 63.573 27.881 5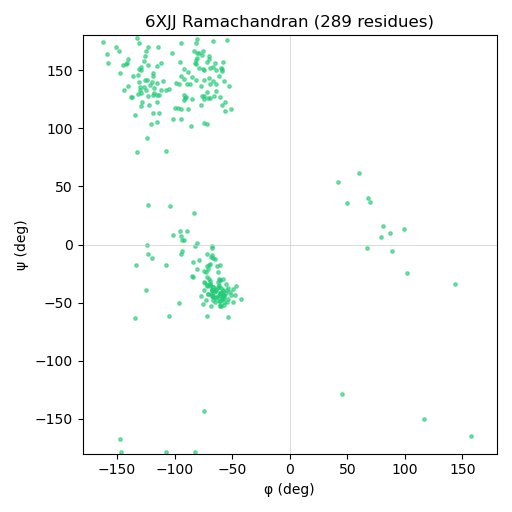.870 1.00 68.12 167 ILE A CA 1
ATOM 2506 C C . ILE A 1 200 ? 63.941 26.604 5.121 1.00 83.35 167 ILE A C 1
ATOM 2507 O O . ILE A 1 200 ? 64.489 25.660 5.704 1.00 78.69 167 ILE A O 1
ATOM 2523 N N . HIS A 1 201 ? 63.633 26.549 3.821 1.00 79.72 168 HIS A N 1
ATOM 2524 C CA . HIS A 1 201 ? 64.048 25.414 3.002 1.00 64.13 168 HIS A CA 1
ATOM 2525 C C . HIS A 1 201 ? 65.526 25.103 3.191 1.00 71.13 168 HIS A C 1
ATOM 2526 O O . HIS A 1 201 ? 65.906 23.949 3.416 1.00 79.10 168 HIS A O 1
ATOM 2540 N N . LYS A 1 202 ? 66.379 26.127 3.087 1.00 70.17 169 LYS A N 1
ATOM 2541 C CA . LYS A 1 202 ? 67.815 25.907 3.215 1.00 82.01 169 LYS A CA 1
ATOM 2542 C C . LYS A 1 202 ? 68.182 25.467 4.623 1.00 85.00 169 LYS A C 1
ATOM 2543 O O . LYS A 1 202 ? 69.077 24.634 4.803 1.00 82.96 169 LYS A O 1
ATOM 2562 N N . ALA A 1 203 ? 67.497 26.005 5.634 1.00 76.20 170 ALA A N 1
ATOM 2563 C CA . ALA A 1 203 ? 67.858 25.704 7.015 1.00 83.40 170 ALA A CA 1
ATOM 2564 C C . ALA A 1 203 ? 67.402 24.310 7.420 1.00 83.17 170 ALA A C 1
ATOM 2565 O O . ALA A 1 203 ? 68.201 23.516 7.929 1.00 83.08 170 ALA A O 1
ATOM 2572 N N . PHE A 1 204 ? 66.130 23.983 7.188 1.00 81.51 171 PHE A N 1
ATOM 2573 C 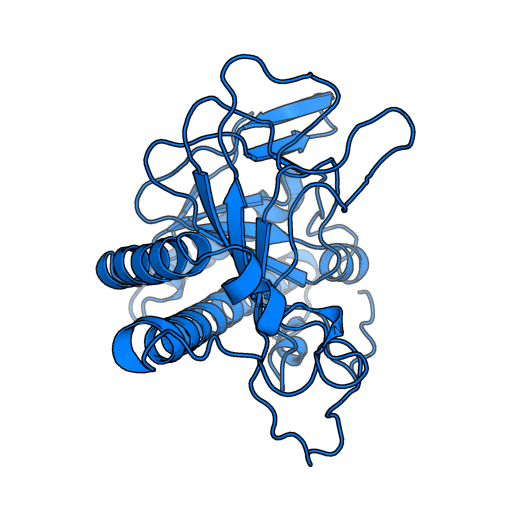CA . PHE A 1 204 ? 65.542 22.787 7.769 1.00 76.42 171 PHE A CA 1
ATOM 2574 C C . PHE A 1 204 ? 64.938 21.845 6.738 1.00 90.91 171 PHE A C 1
ATOM 2575 O O . PHE A 1 204 ? 64.400 20.800 7.124 1.00 82.36 171 PHE A O 1
ATOM 2592 N N . GLY A 1 205 ? 64.987 22.187 5.451 1.00 98.67 172 GLY A N 1
ATOM 2593 C CA . GLY A 1 205 ? 64.608 21.263 4.402 1.00 80.96 172 GLY A CA 1
ATOM 2594 C C . GLY A 1 205 ? 63.142 21.234 4.030 1.00 83.11 172 GLY A C 1
ATOM 2595 O O . GLY A 1 205 ? 62.730 20.335 3.284 1.00 79.89 172 GLY A O 1
ATOM 2599 N N . HIS A 1 206 ? 62.337 22.174 4.517 1.00 81.19 173 HIS A N 1
ATOM 2600 C CA . HIS A 1 206 ? 60.921 22.167 4.206 1.00 79.19 173 HIS A CA 1
ATOM 2601 C C . HIS A 1 206 ? 60.699 22.658 2.783 1.00 86.51 173 HIS A C 1
ATOM 2602 O O . HIS A 1 206 ? 61.602 23.219 2.155 1.00 81.11 173 HIS A O 1
ATOM 2616 N N . PRO A 1 207 ? 59.499 22.460 2.242 1.00 82.64 174 PRO A N 1
ATOM 2617 C CA . PRO A 1 207 ? 59.177 23.064 0.945 1.00 75.64 174 PRO A CA 1
ATOM 2618 C C . PRO A 1 207 ? 59.364 24.571 0.999 1.00 86.42 174 PRO A C 1
ATOM 2619 O O . PRO A 1 207 ? 59.020 25.211 1.986 1.00 77.78 174 PRO A O 1
ATOM 2630 N N . SER A 1 208 ? 59.899 25.152 -0.069 1.00 80.57 175 SER A N 1
ATOM 2631 C CA . SER A 1 208 ? 60.139 26.591 0.013 1.00 70.90 175 SER A CA 1
ATOM 2632 C C . SER A 1 208 ? 58.855 27.425 0.073 1.00 69.84 175 SER A C 1
ATOM 2633 O O . SER A 1 208 ? 58.952 28.646 0.236 1.00 75.06 175 SER A O 1
ATOM 2641 N N . ASP A 1 209 ? 57.668 26.820 -0.007 1.00 67.53 176 ASP A N 1
ATOM 2642 C CA . ASP A 1 209 ? 56.412 27.526 0.221 1.00 66.41 176 ASP A CA 1
ATOM 2643 C C . ASP A 1 209 ? 55.804 27.216 1.589 1.00 79.39 176 ASP A C 1
ATOM 2644 O O . ASP A 1 209 ? 54.576 27.200 1.724 1.00 71.80 176 ASP A O 1
ATOM 2653 N N . VAL A 1 210 ? 56.634 26.976 2.612 1.00 81.55 177 VAL A N 1
ATOM 2654 C CA . VAL A 1 210 ? 56.101 26.613 3.925 1.00 75.57 177 VAL A CA 1
ATOM 2655 C C . VAL A 1 210 ? 55.178 27.712 4.413 1.00 76.56 177 VAL A C 1
ATOM 2656 O O . VAL A 1 210 ? 54.101 27.459 4.967 1.00 76.79 177 VAL A O 1
ATOM 2669 N N . LEU A 1 211 ? 55.614 28.953 4.234 1.00 77.77 178 LEU A N 1
ATOM 2670 C CA . LEU A 1 211 ? 55.031 30.102 4.901 1.00 74.83 178 LEU A CA 1
ATOM 2671 C C . LEU A 1 211 ? 53.961 30.785 4.067 1.00 73.34 178 LEU A C 1
ATOM 2672 O O . LEU A 1 211 ? 53.331 31.725 4.550 1.00 72.31 178 LEU A O 1
ATOM 2688 N N . ASN A 1 212 ? 53.749 30.359 2.825 1.00 76.62 179 ASN A N 1
ATOM 2689 C CA . ASN A 1 212 ? 52.961 31.170 1.909 1.00 73.14 179 ASN A CA 1
ATOM 2690 C C . ASN A 1 212 ? 51.471 31.189 2.235 1.00 73.63 179 ASN A C 1
ATOM 2691 O O . ASN A 1 212 ? 50.742 31.985 1.638 1.00 73.28 179 ASN A O 1
ATOM 2702 N N . ASP A 1 213 ? 50.996 30.368 3.172 1.00 76.68 180 ASP A N 1
ATOM 2703 C CA . ASP A 1 213 ? 49.573 30.376 3.500 1.00 77.17 180 ASP A CA 1
ATOM 2704 C C . ASP A 1 213 ? 49.135 31.630 4.252 1.00 87.05 180 ASP A C 1
ATOM 2705 O O . ASP A 1 213 ? 47.938 31.934 4.263 1.00 83.08 180 ASP A O 1
ATOM 2714 N N . ILE A 1 214 ? 50.058 32.351 4.900 1.00 86.28 181 ILE A N 1
ATOM 2715 C CA . ILE A 1 214 ? 49.702 33.640 5.490 1.00 74.96 181 ILE A CA 1
ATOM 2716 C C . ILE A 1 214 ? 49.406 34.691 4.436 1.00 75.17 181 ILE A C 1
ATOM 2717 O O . ILE A 1 214 ? 48.839 35.741 4.760 1.00 71.82 181 ILE A O 1
ATOM 2733 N N . LEU A 1 215 ? 49.807 34.469 3.190 1.00 73.38 182 LEU A N 1
ATOM 2734 C CA . LEU A 1 215 ? 49.420 35.394 2.138 1.00 68.55 182 LEU A CA 1
ATOM 2735 C C . LEU A 1 215 ? 47.992 35.156 1.665 1.00 71.66 182 LEU A C 1
ATOM 2736 O O . LEU A 1 215 ? 47.434 36.025 0.987 1.00 71.98 182 LEU A O 1
ATOM 2752 N N . ILE A 1 216 ? 47.390 34.025 2.033 1.00 79.02 183 ILE A N 1
ATOM 2753 C CA . ILE A 1 216 ? 46.002 33.716 1.693 1.00 80.16 183 ILE A CA 1
ATOM 2754 C C . ILE A 1 216 ? 45.074 34.557 2.570 1.00 87.20 183 ILE A C 1
ATOM 2755 O O . ILE A 1 216 ? 44.863 34.247 3.746 1.00 73.17 183 ILE A O 1
ATOM 2771 N N . ASN A 1 217 ? 44.488 35.596 1.987 1.00 85.24 184 ASN A N 1
ATOM 2772 C CA . ASN A 1 217 ? 43.463 36.397 2.643 1.00 88.10 184 ASN A CA 1
ATOM 2773 C C . ASN A 1 217 ? 44.042 37.012 3.911 1.00 79.20 184 ASN A C 1
ATOM 2774 O O . ASN A 1 217 ? 43.541 36.762 5.013 1.00 77.69 184 ASN A O 1
ATOM 2785 N N . PRO A 1 218 ? 45.071 37.838 3.789 1.00 87.51 185 PRO A N 1
ATOM 2786 C CA . PRO A 1 218 ? 45.914 38.163 4.943 1.00 83.85 185 PRO A CA 1
ATOM 2787 C C . PRO A 1 218 ? 45.333 39.263 5.816 1.00 69.63 185 PRO A C 1
ATOM 2788 O O . PRO A 1 218 ? 44.546 40.102 5.376 1.00 79.01 185 PRO A O 1
ATOM 2799 N N . SER A 1 219 ? 45.764 39.258 7.076 1.00 84.44 186 SER A N 1
ATOM 2800 C CA . SER A 1 219 ? 45.433 40.320 8.019 1.00 78.71 186 SER A CA 1
ATOM 2801 C C . SER A 1 219 ? 46.586 41.315 7.978 1.00 74.82 186 SER A C 1
ATOM 2802 O O . SER A 1 219 ? 47.691 41.019 8.443 1.00 74.15 186 SER A O 1
ATOM 2810 N N . ILE A 1 220 ? 46.339 42.478 7.394 1.00 69.21 187 ILE A N 1
ATOM 2811 C CA . ILE A 1 220 ? 47.414 43.410 7.076 1.00 76.90 187 ILE A CA 1
ATOM 2812 C C . ILE A 1 220 ? 47.051 44.818 7.525 1.00 74.31 187 ILE A C 1
ATOM 2813 O O . ILE A 1 220 ? 46.656 45.659 6.705 1.00 70.97 187 ILE A O 1
ATOM 2829 N N . PRO A 1 221 ? 47.188 45.123 8.805 1.00 59.90 188 PRO A N 1
ATOM 2830 C CA . PRO A 1 221 ? 47.066 46.512 9.235 1.00 60.45 188 PRO A CA 1
ATOM 2831 C C . PRO A 1 221 ? 48.296 47.329 8.884 1.00 69.52 188 PRO A C 1
ATOM 2832 O O . PRO A 1 221 ? 49.414 46.823 8.755 1.00 70.16 188 PRO A O 1
ATOM 2843 N N . MET A 1 222 ? 48.039 48.612 8.685 1.00 79.72 189 MET A N 1
ATOM 2844 C CA . MET A 1 222 ? 49.045 49.645 8.509 1.00 75.17 189 MET A CA 1
ATOM 2845 C C . MET A 1 222 ? 48.720 50.768 9.475 1.00 71.97 189 MET A C 1
ATOM 2846 O O . MET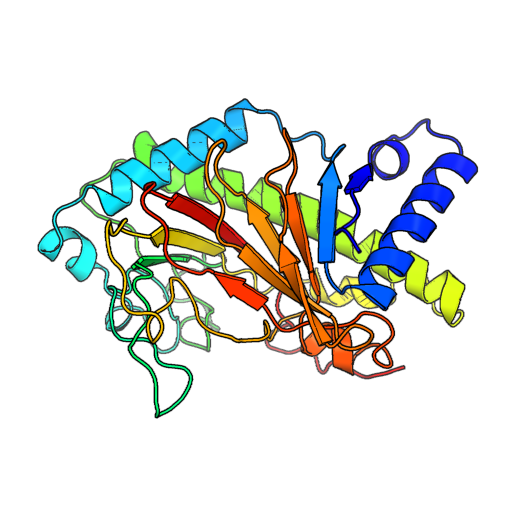 A 1 222 ? 47.552 50.993 9.793 1.00 70.75 189 MET A O 1
ATOM 2860 N N . ARG A 1 223 ? 49.754 51.480 9.927 1.00 72.80 190 ARG A N 1
ATOM 2861 C CA . ARG A 1 223 ? 49.562 52.639 10.790 1.00 70.39 190 ARG A CA 1
ATOM 2862 C C . ARG A 1 223 ? 50.338 53.826 10.243 1.00 70.59 190 ARG A C 1
ATOM 2863 O O . ARG A 1 223 ? 51.509 53.695 9.871 1.00 74.74 190 ARG A O 1
ATOM 2884 N N . LEU A 1 224 ? 49.673 54.977 10.189 1.00 64.99 191 LEU A N 1
ATOM 2885 C CA . LEU A 1 224 ? 50.334 56.248 9.937 1.00 67.22 191 LEU A CA 1
ATOM 2886 C C . LEU A 1 224 ? 50.692 56.849 11.289 1.00 78.09 191 LEU A C 1
ATOM 2887 O O . LEU A 1 224 ? 49.835 56.945 12.173 1.00 70.73 191 LEU A O 1
ATOM 2903 N N . LEU A 1 225 ? 51.950 57.242 11.450 1.00 80.54 192 LEU A N 1
ATOM 2904 C CA . LEU A 1 225 ? 52.505 57.562 12.757 1.00 74.94 192 LEU A CA 1
ATOM 2905 C C . LEU A 1 225 ? 53.017 58.994 12.783 1.00 76.99 192 LEU A C 1
ATOM 2906 O O . LEU A 1 225 ? 53.659 59.454 11.830 1.00 73.60 192 LEU A O 1
ATOM 2922 N N . HIS A 1 226 ? 52.717 59.691 13.881 1.00 81.91 193 HIS A N 1
ATOM 2923 C CA . HIS A 1 226 ? 53.195 61.045 14.130 1.00 85.46 193 HIS A CA 1
ATOM 2924 C C . HIS A 1 226 ? 53.822 61.118 15.514 1.00 70.98 193 HIS A C 1
ATOM 2925 O O . HIS A 1 226 ? 53.208 60.700 16.501 1.00 77.11 193 HIS A O 1
ATOM 2939 N N . TYR A 1 227 ? 55.028 61.677 15.587 1.00 89.96 194 TYR A N 1
ATOM 2940 C CA . TYR A 1 227 ? 55.761 61.861 16.842 1.00 86.27 194 TYR A CA 1
ATOM 2941 C C . TYR A 1 227 ? 56.014 63.355 17.013 1.00 82.14 194 TYR A C 1
ATOM 2942 O O . TYR A 1 227 ? 56.899 63.914 16.359 1.00 79.12 194 TYR A O 1
ATOM 2960 N N . ALA A 1 228 ? 55.258 64.006 17.887 1.00 86.32 195 ALA A N 1
ATOM 2961 C CA . ALA A 1 228 ? 55.521 65.412 18.155 1.00 89.70 195 ALA A CA 1
ATOM 2962 C C . ALA A 1 228 ? 56.899 65.569 18.797 1.00 88.81 195 ALA A C 1
ATOM 2963 O O . ALA A 1 228 ? 57.261 64.785 19.684 1.00 83.86 195 ALA A O 1
ATOM 2970 N N . PRO A 1 229 ? 57.682 66.567 18.393 1.00 88.48 196 PRO A N 1
ATOM 2971 C CA . PRO A 1 229 ? 59.038 66.716 18.932 1.00 93.07 196 PRO A CA 1
ATOM 2972 C C . PRO A 1 229 ? 59.042 67.382 20.301 1.00 90.26 196 PRO A C 1
ATOM 2973 O O . PRO A 1 229 ? 58.090 68.058 20.696 1.00 96.07 196 PRO A O 1
ATOM 2984 N N . GLN A 1 230 ? 60.153 67.189 21.020 1.00 97.94 197 GLN A N 1
ATOM 2985 C CA . GLN A 1 230 ? 60.372 67.827 22.314 1.00 93.67 197 GLN A CA 1
ATOM 2986 C C . GLN A 1 230 ? 61.829 68.254 22.433 1.00 99.33 197 GLN A C 1
ATOM 2987 O O . GLN A 1 230 ? 62.735 67.497 22.074 1.00 94.65 197 GLN A O 1
ATOM 3001 N N . GLU A 1 231 ? 62.050 69.469 22.948 1.00 118.17 198 GLU A N 1
ATOM 3002 C CA . GLU A 1 231 ? 63.415 69.951 23.144 1.00 117.55 198 GLU A CA 1
ATOM 3003 C C . GLU A 1 231 ? 64.080 69.240 24.319 1.00 113.07 198 GLU A C 1
ATOM 3004 O O . GLU A 1 231 ? 65.217 68.764 24.210 1.00 107.39 198 GLU A O 1
ATOM 3016 N N . ASN A 1 232 ? 63.385 69.161 25.455 1.00 110.16 199 ASN A N 1
ATOM 3017 C CA . ASN A 1 232 ? 63.893 68.504 26.658 1.00 119.95 199 ASN A CA 1
ATOM 3018 C C . ASN A 1 232 ? 62.897 67.435 27.080 1.00 112.85 199 ASN A C 1
ATOM 3019 O O . ASN A 1 232 ? 61.947 67.715 27.830 1.00 105.37 199 ASN A O 1
ATOM 3030 N N . PRO A 1 233 ? 63.068 66.200 26.620 1.00 110.11 200 PRO A N 1
ATOM 3031 C CA . PRO A 1 233 ? 62.116 65.144 26.962 1.00 103.26 200 PRO A CA 1
ATOM 3032 C C . PRO A 1 233 ? 62.467 64.424 28.253 1.00 96.09 200 PRO A C 1
ATOM 3033 O O . PRO A 1 233 ? 63.630 64.265 28.627 1.00 94.94 200 PRO A O 1
ATOM 3044 N N . ASP A 1 234 ? 61.424 63.989 28.934 1.00 80.17 201 ASP A N 1
ATOM 3045 C CA . ASP A 1 234 ? 61.602 63.157 30.112 1.00 81.21 201 ASP A CA 1
ATOM 3046 C C . ASP A 1 234 ? 62.118 61.783 29.690 1.00 91.17 201 ASP A C 1
ATOM 3047 O O . ASP A 1 234 ? 61.500 61.133 28.837 1.00 99.41 201 ASP A O 1
ATOM 3056 N N . PRO A 1 235 ? 63.234 61.302 30.251 1.00 95.72 202 PRO A N 1
ATOM 3057 C CA . PRO A 1 235 ? 63.747 59.985 29.845 1.00 91.06 202 PRO A CA 1
ATOM 3058 C C . PRO A 1 235 ? 62.851 58.824 30.246 1.00 89.44 202 PRO A C 1
ATOM 3059 O O . PRO A 1 235 ? 63.181 57.672 29.939 1.00 83.47 202 PRO A O 1
ATOM 3070 N N . ARG A 1 236 ? 61.743 59.090 30.932 1.00 88.86 203 ARG A N 1
ATOM 3071 C CA . ARG A 1 236 ? 60.744 58.081 31.251 1.00 95.27 203 ARG A CA 1
ATOM 3072 C C . ARG A 1 236 ? 59.641 57.991 30.201 1.00 92.47 203 ARG A C 1
ATOM 3073 O O . ARG A 1 236 ? 58.694 57.217 30.382 1.00 84.90 203 ARG A O 1
ATOM 3094 N N . GLN A 1 237 ? 59.746 58.749 29.111 1.00 87.68 204 GLN A N 1
ATOM 3095 C CA . GLN A 1 237 ? 58.731 58.789 28.068 1.00 86.77 204 GLN A CA 1
ATOM 3096 C C . GLN A 1 237 ? 59.408 58.514 26.737 1.00 84.39 204 GLN A C 1
ATOM 3097 O O . GLN A 1 237 ? 60.491 59.044 26.468 1.00 83.90 204 GLN A O 1
ATOM 3111 N N . PHE A 1 238 ? 58.799 57.671 25.908 1.00 83.80 205 PHE A N 1
ATOM 3112 C CA . PHE A 1 238 ? 59.344 57.462 24.578 1.00 87.17 205 PHE A CA 1
ATOM 3113 C C . PHE A 1 238 ? 58.292 57.772 23.527 1.00 86.76 205 PHE A C 1
ATOM 3114 O O . PHE A 1 238 ? 57.115 57.988 23.827 1.00 81.94 205 PHE A O 1
ATOM 3131 N N . GLY A 1 239 ? 58.754 57.810 22.279 1.00 90.82 206 GLY A N 1
ATOM 3132 C CA . GLY A 1 239 ? 57.866 57.818 21.139 1.00 77.87 206 GLY A CA 1
ATOM 3133 C C . GLY A 1 239 ? 57.027 56.563 21.133 1.00 76.39 206 GLY A C 1
ATOM 3134 O O . GLY A 1 239 ? 55.798 56.621 21.045 1.00 77.80 206 GLY A O 1
ATOM 3138 N N . VAL A 1 240 ? 57.695 55.416 21.224 1.00 79.05 207 VAL A N 1
ATOM 3139 C CA . VAL A 1 240 ? 57.046 54.133 21.461 1.00 86.16 207 VAL A CA 1
ATOM 3140 C C . VAL A 1 240 ? 57.977 53.332 22.355 1.00 77.82 207 VAL A C 1
ATOM 3141 O O . VAL A 1 240 ? 59.184 53.268 22.101 1.00 79.11 207 VAL A O 1
ATOM 3154 N N . GLY A 1 241 ? 57.430 52.736 23.395 1.00 69.43 208 GLY A N 1
ATOM 3155 C CA . GLY A 1 241 ? 58.249 52.037 24.356 1.00 77.74 208 GLY A CA 1
ATOM 3156 C C . GLY A 1 241 ? 58.634 50.637 23.933 1.00 72.74 208 GLY A C 1
ATOM 3157 O O . GLY A 1 241 ? 58.174 50.099 22.926 1.00 84.46 208 GLY A O 1
ATOM 3161 N N . ASP A 1 242 ? 59.505 50.053 24.750 1.00 72.22 209 ASP A N 1
ATOM 3162 C CA . ASP A 1 242 ? 60.018 48.708 24.533 1.00 73.53 209 ASP A CA 1
ATOM 3163 C C . ASP A 1 242 ? 58.890 47.717 24.296 1.00 76.01 209 ASP A C 1
ATOM 3164 O O . ASP A 1 242 ? 58.055 47.482 25.174 1.00 77.49 209 ASP A O 1
ATOM 3173 N N . HIS A 1 243 ? 58.876 47.130 23.102 1.00 82.18 210 HIS A N 1
ATOM 3174 C CA . HIS A 1 243 ? 57.897 46.110 22.767 1.00 77.98 210 HIS A CA 1
ATOM 3175 C C . HIS A 1 243 ? 58.510 45.160 21.750 1.00 73.13 210 HIS A C 1
ATOM 3176 O O . HIS A 1 243 ? 59.592 45.404 21.206 1.00 76.93 210 HIS A O 1
ATOM 3190 N N . THR A 1 244 ? 57.808 44.059 21.518 1.00 77.81 211 THR A N 1
ATOM 3191 C CA . THR A 1 244 ? 57.953 43.278 20.303 1.00 75.18 211 THR A CA 1
ATOM 3192 C C . THR A 1 244 ? 56.668 43.404 19.500 1.00 71.06 211 THR A C 1
ATOM 3193 O O . THR A 1 244 ? 55.594 43.692 20.040 1.00 54.75 211 THR A O 1
ATOM 3204 N N . ASP A 1 245 ? 56.789 43.185 18.198 1.00 73.44 212 ASP A N 1
ATOM 3205 C CA . ASP A 1 245 ? 55.622 43.083 17.341 1.00 64.59 212 ASP A CA 1
ATOM 3206 C C . ASP A 1 245 ? 55.065 41.671 17.453 1.00 69.10 212 ASP A C 1
ATOM 3207 O O . ASP A 1 245 ? 55.824 40.703 17.552 1.00 74.50 212 ASP A O 1
ATOM 3216 N N . PHE A 1 246 ? 53.736 41.551 17.461 1.00 73.60 213 PHE A N 1
ATOM 3217 C CA . PHE A 1 246 ? 53.146 40.235 17.687 1.00 76.77 213 PHE A CA 1
ATOM 3218 C C . PHE A 1 246 ? 53.044 39.418 16.400 1.00 74.19 213 PHE A C 1
ATOM 3219 O O . PHE A 1 246 ? 53.067 38.184 16.454 1.00 65.67 213 PHE A O 1
ATOM 3236 N N . GLY A 1 247 ? 52.941 40.077 15.243 1.00 77.91 214 GLY A N 1
ATOM 3237 C CA . GLY A 1 247 ? 52.643 39.396 13.995 1.00 69.35 214 GLY A CA 1
ATOM 3238 C C . GLY A 1 247 ? 53.776 38.596 13.383 1.00 72.35 214 GLY A C 1
ATOM 3239 O O . GLY A 1 247 ? 54.568 37.958 14.084 1.00 72.88 214 GLY A O 1
ATOM 3243 N N . CYS A 1 248 ? 53.847 38.616 12.051 1.00 87.47 215 CYS A N 1
ATOM 3244 C CA . CYS A 1 248 ? 54.856 37.878 11.305 1.00 70.84 215 CYS A CA 1
ATOM 3245 C C . CYS A 1 248 ? 55.944 38.791 10.754 1.00 69.11 215 CYS A C 1
ATOM 3246 O O . CYS A 1 248 ? 57.118 38.640 11.112 1.00 67.58 215 CYS A O 1
ATOM 3254 N N . VAL A 1 249 ? 55.583 39.740 9.890 1.00 65.29 216 VAL A N 1
ATOM 3255 C CA . VAL A 1 249 ? 56.537 40.634 9.245 1.00 59.67 216 VAL A CA 1
ATOM 3256 C C . VAL A 1 249 ? 56.024 42.059 9.399 1.00 66.59 216 VAL A C 1
ATOM 3257 O O . VAL A 1 249 ? 54.816 42.302 9.315 1.00 62.14 216 VAL A O 1
ATOM 3270 N N . SER A 1 250 ? 56.937 42.995 9.663 1.00 71.05 217 SER A N 1
ATOM 3271 C CA . SER A 1 250 ? 56.604 44.412 9.706 1.00 64.87 217 SER A CA 1
ATOM 3272 C C . SER A 1 250 ? 57.530 45.153 8.754 1.00 67.82 217 SER A C 1
ATOM 3273 O O . SER A 1 250 ? 58.715 44.820 8.646 1.00 64.53 217 SER A O 1
ATOM 3281 N N . ILE A 1 251 ? 56.985 46.154 8.067 1.00 56.55 218 ILE A N 1
ATOM 3282 C CA . ILE A 1 251 ? 57.728 46.929 7.078 1.00 57.26 218 ILE A CA 1
ATOM 3283 C C . ILE A 1 251 ? 57.519 48.399 7.409 1.00 59.98 218 ILE A C 1
ATOM 3284 O O . ILE A 1 251 ? 56.384 48.892 7.365 1.00 62.20 218 ILE A O 1
ATOM 3300 N N . LEU A 1 252 ? 58.605 49.103 7.707 1.00 57.49 219 LEU A N 1
ATOM 3301 C CA . LEU A 1 252 ? 58.543 50.464 8.212 1.00 68.56 219 LEU A CA 1
ATOM 3302 C C . LEU A 1 252 ? 59.183 51.405 7.204 1.00 67.71 219 LEU A C 1
ATOM 3303 O O . LEU A 1 252 ? 60.220 51.084 6.615 1.00 61.81 219 LEU A O 1
ATOM 3319 N N . LEU A 1 253 ? 58.566 52.566 7.014 1.00 73.06 220 LEU A N 1
ATOM 3320 C CA . LEU A 1 253 ? 59.124 53.637 6.199 1.00 67.25 220 LEU A CA 1
ATOM 3321 C C . LEU A 1 253 ? 59.459 54.808 7.110 1.00 77.06 220 LEU A C 1
ATOM 3322 O O . LEU A 1 253 ? 58.552 55.433 7.671 1.00 73.42 220 LEU A O 1
ATOM 3338 N N . GLN A 1 254 ? 60.745 55.111 7.253 1.00 82.73 221 GLN A N 1
ATOM 3339 C CA . GLN A 1 254 ? 61.143 56.236 8.078 1.00 78.54 221 GLN A CA 1
ATOM 3340 C C . GLN A 1 254 ? 61.302 57.468 7.197 1.00 74.45 221 GLN A C 1
ATOM 3341 O O . GLN A 1 254 ? 61.245 57.398 5.967 1.00 91.88 221 GLN A O 1
ATOM 3355 N N . GLN A 1 255 ? 61.533 58.603 7.841 1.00 88.80 222 GLN A N 1
ATOM 3356 C CA . GLN A 1 255 ? 61.583 59.879 7.150 1.00 75.87 222 GLN A CA 1
ATOM 3357 C C . GLN A 1 255 ? 63.030 60.357 7.094 1.00 82.19 222 GLN A C 1
ATOM 3358 O O . GLN A 1 255 ? 63.737 60.321 8.106 1.00 84.83 222 GLN A O 1
ATOM 3372 N N . LYS A 1 256 ? 63.467 60.791 5.913 1.00 90.76 223 LYS A N 1
ATOM 3373 C CA . LYS A 1 256 ? 64.812 61.334 5.752 1.00 91.94 223 LYS A CA 1
ATOM 3374 C C . LYS A 1 256 ? 65.042 62.501 6.702 1.00 100.42 223 LYS A C 1
ATOM 3375 O O . LYS A 1 256 ? 64.301 63.490 6.682 1.00 90.70 223 LYS A O 1
ATOM 3394 N N . GLY A 1 257 ? 66.068 62.373 7.539 1.00 87.04 224 GLY A N 1
ATOM 3395 C CA . GLY A 1 257 ? 66.435 63.399 8.490 1.00 97.48 224 GLY A CA 1
ATOM 3396 C C . GLY A 1 257 ? 65.950 63.194 9.911 1.00 105.50 224 GLY A C 1
ATOM 3397 O O . GLY A 1 257 ? 66.008 64.143 10.703 1.00 102.04 224 GLY A O 1
ATOM 3401 N N . THR A 1 258 ? 65.475 62.000 10.262 1.00 105.35 225 THR A N 1
ATOM 3402 C CA . THR A 1 258 ? 65.012 61.709 11.609 1.00 96.19 225 THR A CA 1
ATOM 3403 C C . THR A 1 258 ? 65.744 60.489 12.147 1.00 91.78 225 THR A C 1
ATOM 3404 O O . THR A 1 258 ? 66.322 59.701 11.394 1.00 97.76 225 THR A O 1
ATOM 3415 N N . LYS A 1 259 ? 65.701 60.333 13.465 1.00 92.22 226 LYS A N 1
ATOM 3416 C CA . LYS A 1 259 ? 66.165 59.105 14.091 1.00 99.93 226 LYS A CA 1
ATOM 3417 C C . LYS A 1 259 ? 65.299 58.853 15.318 1.00 90.51 226 LYS A C 1
ATOM 3418 O O . LYS A 1 259 ? 64.360 59.603 15.606 1.00 83.83 226 LYS A O 1
ATOM 3437 N N . GLY A 1 260 ? 65.605 57.771 16.028 1.00 77.69 227 GLY A N 1
ATOM 3438 C CA . GLY A 1 260 ? 64.838 57.407 17.201 1.00 85.42 227 GLY A CA 1
ATOM 3439 C C . GLY A 1 260 ? 64.681 55.911 17.357 1.00 86.08 227 GLY A C 1
ATOM 3440 O O . GLY A 1 260 ? 64.663 55.400 18.478 1.00 81.52 227 GLY A O 1
ATOM 3444 N N . LEU A 1 261 ? 64.580 55.196 16.241 1.00 86.56 228 LEU A N 1
ATOM 3445 C CA . LEU A 1 261 ? 64.358 53.759 16.297 1.00 81.40 228 LEU A CA 1
ATOM 3446 C C . LEU A 1 261 ? 65.637 53.037 16.710 1.00 83.46 228 LEU A C 1
ATOM 3447 O O . LEU A 1 261 ? 66.699 53.237 16.110 1.00 82.90 228 LEU A O 1
ATOM 3463 N N . GLU A 1 262 ? 65.531 52.191 17.734 1.00 73.37 229 GLU A N 1
ATOM 3464 C CA . GLU A 1 262 ? 66.656 51.394 18.199 1.00 69.59 229 GLU A CA 1
ATOM 3465 C C . GLU A 1 262 ? 66.170 50.010 18.612 1.00 69.11 229 GLU A C 1
ATOM 3466 O O . GLU A 1 262 ? 65.008 49.816 18.978 1.00 62.89 229 GLU A O 1
ATOM 3478 N N . VAL A 1 263 ? 67.093 49.050 18.558 1.00 72.88 230 VAL A N 1
ATOM 3479 C CA . VAL A 1 263 ? 66.786 47.626 18.641 1.00 72.37 230 VAL A CA 1
ATOM 3480 C C . VAL A 1 263 ? 67.689 46.998 19.694 1.00 76.40 230 VAL A C 1
ATOM 3481 O O . VAL A 1 263 ? 68.894 47.268 19.725 1.00 84.85 230 VAL A O 1
ATOM 3494 N N . TRP A 1 264 ? 67.112 46.150 20.541 1.00 79.57 231 TRP A N 1
ATOM 3495 C CA . TRP A 1 264 ? 67.872 45.504 21.603 1.00 85.49 231 TRP A CA 1
ATOM 3496 C C . TRP A 1 264 ? 68.550 44.245 21.072 1.00 76.32 231 TRP A C 1
ATOM 3497 O O . TRP A 1 264 ? 67.884 43.350 20.542 1.00 81.40 231 TRP A O 1
ATOM 3518 N N . TYR A 1 265 ? 69.871 44.170 21.241 1.00 85.20 232 TYR A N 1
ATOM 3519 C CA . TYR A 1 265 ? 70.673 43.029 20.791 1.00 88.99 232 TYR A CA 1
ATOM 3520 C C . TYR A 1 265 ? 71.268 42.323 22.004 1.00 93.86 232 TYR A C 1
ATOM 3521 O O . TYR A 1 265 ? 72.216 42.839 22.623 1.00 93.94 232 TYR A O 1
ATOM 3539 N N . PRO A 1 266 ? 70.749 41.160 22.392 1.00 85.56 233 PRO A N 1
ATOM 3540 C CA . PRO A 1 266 ? 71.135 40.555 23.679 1.00 97.55 233 PRO A CA 1
ATOM 3541 C C . PRO A 1 266 ? 72.627 40.280 23.785 1.00 101.43 233 PRO A C 1
ATOM 3542 O O . PRO A 1 266 ? 73.231 40.563 24.831 1.00 92.74 233 PRO A O 1
ATOM 3553 N N . PRO A 1 267 ? 73.258 39.698 22.759 1.00 97.68 234 PRO A N 1
ATOM 3554 C CA . PRO A 1 267 ? 74.683 39.340 22.904 1.00 105.49 234 PRO A CA 1
ATOM 3555 C C . PRO A 1 267 ? 75.549 40.449 23.481 1.00 97.78 234 PRO A C 1
ATOM 3556 O O . PRO A 1 267 ? 76.393 40.177 24.342 1.00 108.36 234 PRO A O 1
ATOM 3567 N N . LYS A 1 268 ? 75.374 41.689 23.028 1.00 96.03 235 LYS A N 1
ATOM 3568 C CA . LYS A 1 268 ? 76.143 42.818 23.532 1.00 86.58 235 LYS A CA 1
ATOM 3569 C C . LYS A 1 268 ? 75.354 43.657 24.530 1.00 87.04 235 LYS A C 1
ATOM 3570 O O . LYS A 1 268 ? 75.825 44.727 24.927 1.00 91.92 235 LYS A O 1
ATOM 3589 N N . GLU A 1 269 ? 74.172 43.196 24.938 1.00 90.58 236 GLU A N 1
ATOM 3590 C CA . GLU A 1 269 ? 73.317 43.902 25.897 1.00 98.51 236 GLU A CA 1
ATOM 3591 C C . GLU A 1 269 ? 73.285 45.403 25.600 1.00 89.02 236 GLU A C 1
ATOM 3592 O O . GLU A 1 269 ? 73.553 46.245 26.461 1.00 87.01 236 GLU A O 1
ATOM 3604 N N . THR A 1 270 ? 72.948 45.739 24.353 1.00 92.36 237 THR A N 1
ATOM 3605 C CA . THR A 1 270 ? 72.954 47.124 23.903 1.00 100.43 237 THR A CA 1
ATOM 3606 C C . THR A 1 270 ? 71.763 47.357 22.979 1.00 94.73 237 THR A C 1
ATOM 3607 O O . THR A 1 270 ? 71.234 46.426 22.368 1.00 95.54 237 THR A O 1
ATOM 3618 N N . TRP A 1 271 ? 71.342 48.617 22.889 1.00 84.77 238 TRP A N 1
ATOM 3619 C CA . TRP A 1 271 ? 70.380 49.049 21.883 1.00 83.96 238 TRP A CA 1
ATOM 3620 C C . TRP A 1 271 ? 71.132 49.537 20.650 1.00 91.94 238 TRP A C 1
ATOM 3621 O O . TRP A 1 271 ? 71.980 50.429 20.752 1.00 85.07 238 TRP A O 1
ATOM 3642 N N . ILE A 1 272 ? 70.825 48.959 19.490 1.00 86.54 239 ILE A N 1
ATOM 3643 C CA . ILE A 1 272 ? 71.483 49.368 18.248 1.00 82.79 239 ILE A CA 1
ATOM 3644 C C . ILE A 1 272 ? 70.575 50.380 17.563 1.00 85.65 239 ILE A C 1
ATOM 3645 O O . ILE A 1 272 ? 69.356 50.161 17.511 1.00 89.99 239 ILE A O 1
ATOM 3661 N N . PRO A 1 273 ? 71.093 51.467 17.003 1.00 85.03 240 PRO A N 1
ATOM 3662 C CA . PRO A 1 273 ? 70.238 52.327 16.187 1.00 85.64 240 PRO A CA 1
ATOM 3663 C C . PRO A 1 273 ? 69.954 51.682 14.845 1.00 85.01 240 PRO A C 1
ATOM 3664 O O . PRO A 1 273 ? 70.742 50.894 14.315 1.00 79.47 240 PRO A O 1
ATOM 3675 N N . VAL A 1 274 ? 68.781 52.006 14.303 1.00 86.59 241 VAL A N 1
ATOM 3676 C CA . VAL A 1 274 ? 68.422 51.627 12.946 1.00 83.90 241 VAL A CA 1
ATOM 3677 C C . VAL A 1 274 ? 68.612 52.863 12.066 1.00 79.68 241 VAL A C 1
ATOM 3678 O O . VAL A 1 274 ? 67.808 53.804 12.164 1.00 69.38 241 VAL A O 1
ATOM 3691 N N . PRO A 1 275 ? 69.636 52.906 11.216 1.00 88.83 242 PRO A N 1
ATOM 3692 C CA . PRO A 1 275 ? 69.867 54.120 10.427 1.00 96.29 242 PRO A CA 1
ATOM 3693 C C . PRO A 1 275 ? 68.797 54.314 9.364 1.00 93.25 242 PRO A C 1
ATOM 3694 O O . PRO A 1 275 ? 68.299 53.352 8.771 1.00 80.93 242 PRO A O 1
ATOM 3705 N N . VAL A 1 276 ? 68.437 55.579 9.137 1.00 83.37 243 VAL A N 1
ATOM 3706 C CA . VAL A 1 276 ? 67.563 55.938 8.027 1.00 96.89 243 VAL A CA 1
ATOM 3707 C C . VAL A 1 276 ? 68.358 55.792 6.737 1.00 89.11 243 VAL A C 1
ATOM 3708 O O . VAL A 1 276 ? 69.209 56.631 6.422 1.00 99.18 243 VAL A O 1
ATOM 3721 N N . ILE A 1 277 ? 68.096 54.719 5.992 1.00 89.33 244 ILE A N 1
ATOM 3722 C CA . ILE A 1 277 ? 68.760 54.469 4.718 1.00 91.44 244 ILE A CA 1
ATOM 3723 C C . ILE A 1 277 ? 67.903 55.019 3.586 1.00 86.71 244 ILE A C 1
ATOM 3724 O O . ILE A 1 277 ? 66.668 54.970 3.624 1.00 82.32 244 ILE A O 1
ATOM 3740 N N . GLU A 1 278 ? 68.571 55.530 2.554 1.00 95.45 245 GLU A N 1
ATOM 3741 C CA . GLU A 1 278 ? 67.889 56.130 1.415 1.00 103.98 245 GLU A CA 1
ATOM 3742 C C . GLU A 1 278 ? 67.280 55.036 0.545 1.00 100.67 245 GLU A C 1
ATOM 3743 O O . GLU A 1 278 ? 67.979 54.113 0.115 1.00 102.58 245 GLU A O 1
ATOM 3755 N N . ASP A 1 279 ? 65.972 55.139 0.300 1.00 93.88 246 ASP A N 1
ATOM 3756 C CA . ASP A 1 279 ? 65.243 54.186 -0.538 1.00 95.69 246 ASP A CA 1
ATOM 3757 C C . ASP A 1 279 ? 65.165 52.813 0.119 1.00 84.47 246 ASP A C 1
ATOM 3758 O O . ASP A 1 279 ? 65.278 51.781 -0.544 1.00 84.54 246 ASP A O 1
ATOM 3767 N N . ALA A 1 280 ? 64.952 52.796 1.428 1.00 86.59 247 ALA A N 1
ATOM 3768 C CA . ALA A 1 280 ? 64.921 51.551 2.168 1.00 74.70 247 ALA A CA 1
ATOM 3769 C C . ALA A 1 280 ? 63.629 51.456 2.958 1.00 68.14 247 ALA A C 1
ATOM 3770 O O . ALA A 1 280 ? 62.955 52.454 3.221 1.00 73.13 247 ALA A O 1
ATOM 3777 N N . PHE A 1 281 ? 63.272 50.224 3.289 1.00 65.70 248 PHE A N 1
ATOM 3778 C CA . PHE A 1 281 ? 62.284 49.940 4.312 1.00 77.38 248 PHE A CA 1
ATOM 3779 C C . PHE A 1 281 ? 62.950 49.138 5.423 1.00 69.09 248 PHE A C 1
ATOM 3780 O O . PHE A 1 281 ? 63.862 48.343 5.170 1.00 65.88 248 PHE A O 1
ATOM 3797 N N . VAL A 1 282 ? 62.491 49.350 6.659 1.00 68.09 249 VAL A N 1
ATOM 3798 C CA . VAL A 1 282 ? 62.959 48.562 7.797 1.00 76.99 249 VAL A CA 1
ATOM 3799 C C . VAL A 1 282 ? 62.056 47.354 7.947 1.00 65.15 249 VAL A C 1
ATOM 3800 O O . VAL A 1 282 ? 60.829 47.486 8.022 1.00 63.01 249 VAL A O 1
ATOM 3813 N N . ILE A 1 283 ? 62.668 46.180 7.996 1.00 65.85 250 ILE A N 1
ATOM 3814 C CA . ILE A 1 283 ? 61.961 44.913 8.063 1.00 71.06 250 ILE A CA 1
ATOM 3815 C C . ILE A 1 283 ? 62.338 44.254 9.374 1.00 64.76 250 ILE A C 1
ATOM 3816 O O . ILE A 1 283 ? 63.525 44.167 9.705 1.00 72.95 250 ILE A O 1
ATOM 3832 N N . ASN A 1 284 ? 61.340 43.800 10.124 1.00 72.79 251 ASN A N 1
ATOM 3833 C CA . ASN A 1 284 ? 61.612 42.987 11.299 1.00 63.22 251 ASN A CA 1
ATOM 3834 C C . ASN A 1 284 ? 60.592 41.869 11.429 1.00 60.43 251 A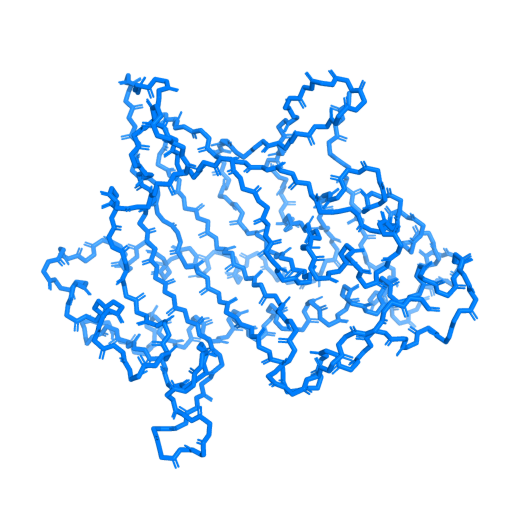SN A C 1
ATOM 3835 O O . ASN A 1 284 ? 59.475 41.941 10.908 1.00 63.41 251 ASN A O 1
ATOM 3846 N N . MET A 1 285 ? 60.988 40.853 12.180 1.00 66.62 252 MET A N 1
ATOM 3847 C CA . MET A 1 285 ? 60.160 39.693 12.455 1.00 70.86 252 MET A CA 1
ATOM 3848 C C . MET A 1 285 ? 59.357 39.908 13.739 1.00 73.10 252 MET A C 1
ATOM 3849 O O . MET A 1 285 ? 59.786 40.620 14.653 1.00 68.46 252 MET A O 1
ATOM 3863 N N . GLY A 1 286 ? 58.183 39.277 13.798 1.00 71.29 253 GLY A N 1
ATOM 3864 C CA . GLY A 1 286 ? 57.318 39.333 14.953 1.00 61.50 253 GLY A CA 1
ATOM 3865 C C . GLY A 1 286 ? 57.300 38.022 15.729 1.00 73.82 253 GLY A C 1
ATOM 3866 O O . GLY A 1 286 ? 57.972 37.047 15.399 1.00 71.75 253 GLY A O 1
ATOM 3870 N N . ASP A 1 287 ? 56.485 38.021 16.787 1.00 70.99 254 ASP A N 1
ATOM 3871 C CA . ASP A 1 287 ? 56.439 36.878 17.696 1.00 74.72 254 ASP A CA 1
ATOM 3872 C C . ASP A 1 287 ? 55.848 35.642 17.021 1.00 67.76 254 ASP A C 1
ATOM 3873 O O . ASP A 1 287 ? 56.311 34.518 17.252 1.00 69.57 254 ASP A O 1
ATOM 3882 N N . THR A 1 288 ? 54.814 35.823 16.197 1.00 72.54 255 THR A N 1
ATOM 3883 C CA . THR A 1 288 ? 54.232 34.688 15.485 1.00 79.26 255 THR A CA 1
ATOM 3884 C C . THR A 1 288 ? 55.260 34.016 14.582 1.00 73.65 255 THR A C 1
ATOM 3885 O O . THR A 1 288 ? 55.319 32.784 14.510 1.00 74.22 255 THR A O 1
ATOM 3896 N N . MET A 1 289 ? 56.076 34.807 13.881 1.00 66.75 256 MET A N 1
ATOM 3897 C CA . MET A 1 289 ? 57.155 34.222 13.091 1.00 70.49 256 MET A CA 1
ATOM 3898 C C . MET A 1 289 ? 58.200 33.581 13.993 1.00 71.49 256 MET A C 1
ATOM 3899 O O . MET A 1 289 ? 58.739 32.518 13.668 1.00 69.19 256 MET A O 1
ATOM 3913 N N . HIS A 1 290 ? 58.506 34.221 15.126 1.00 70.60 257 HIS A N 1
ATOM 3914 C CA . HIS A 1 290 ? 59.437 33.648 16.093 1.00 68.66 257 HIS A CA 1
ATOM 3915 C C . HIS A 1 290 ? 59.015 32.234 16.476 1.00 72.54 257 HIS A C 1
ATOM 3916 O O . HIS A 1 290 ? 59.752 31.265 16.263 1.00 70.95 257 HIS A O 1
ATOM 3930 N N . ARG A 1 291 ? 57.824 32.110 17.076 1.00 67.97 258 ARG A N 1
ATOM 3931 C CA . ARG A 1 291 ? 57.339 30.809 17.521 1.00 76.88 258 ARG A CA 1
ATOM 3932 C C . ARG A 1 291 ? 57.224 29.836 16.363 1.00 81.10 258 ARG A C 1
ATOM 3933 O O . ARG A 1 291 ? 57.481 28.636 16.517 1.00 77.87 258 ARG A O 1
ATOM 3954 N N . TRP A 1 292 ? 56.801 30.328 15.204 1.00 79.23 259 TRP A N 1
ATOM 3955 C CA . TRP A 1 292 ? 56.505 29.434 14.098 1.00 86.96 259 TRP A CA 1
ATOM 3956 C C . TRP A 1 292 ? 57.782 28.885 13.480 1.00 73.87 259 TRP A C 1
ATOM 3957 O O . TRP A 1 292 ? 57.821 27.710 13.098 1.00 85.89 259 TRP A O 1
ATOM 3978 N N . THR A 1 293 ? 58.854 29.667 13.469 1.00 71.08 260 THR A N 1
ATOM 3979 C CA . THR A 1 293 ? 60.183 29.093 13.326 1.00 65.62 260 THR A CA 1
ATOM 3980 C C . THR A 1 293 ? 60.650 28.614 14.699 1.00 95.65 260 THR A C 1
ATOM 3981 O O . THR A 1 293 ? 59.931 28.719 15.698 1.00 82.43 260 THR A O 1
ATOM 3992 N N . GLY A 1 294 ? 61.867 28.089 14.776 1.00 84.56 261 GLY A N 1
ATOM 3993 C CA . GLY A 1 294 ? 62.350 27.625 16.063 1.00 101.03 261 GLY A CA 1
ATOM 3994 C C . GLY A 1 294 ? 62.941 28.732 16.919 1.00 73.12 261 GLY A C 1
ATOM 3995 O O . GLY A 1 294 ? 63.799 28.469 17.766 1.00 83.15 261 GLY A O 1
ATOM 3999 N N . GLY A 1 295 ? 62.487 29.970 16.719 1.00 84.20 262 GLY A N 1
ATOM 4000 C CA . GLY A 1 295 ? 63.315 31.116 17.038 1.00 75.18 262 GLY A CA 1
ATOM 4001 C C . GLY A 1 295 ? 64.358 31.406 15.983 1.00 78.80 262 GLY A C 1
ATOM 4002 O O . GLY A 1 295 ? 65.205 32.286 16.185 1.00 65.19 262 GLY A O 1
ATOM 4006 N N . TYR A 1 296 ? 64.315 30.687 14.855 1.00 76.18 263 TYR A N 1
ATOM 4007 C CA . TYR A 1 296 ? 65.324 30.847 13.814 1.00 78.39 263 TYR A CA 1
ATOM 4008 C C . TYR A 1 296 ? 65.2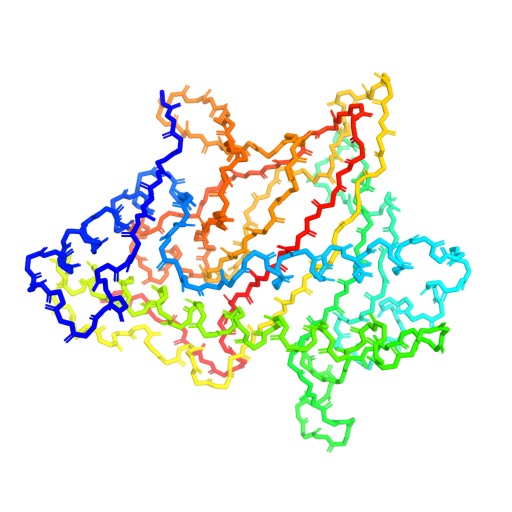58 32.243 13.208 1.00 75.60 263 TYR A C 1
ATOM 4009 O O . TYR A 1 296 ? 66.296 32.853 12.921 1.00 62.13 263 TYR A O 1
ATOM 4027 N N . TYR A 1 297 ? 64.051 32.771 13.020 1.00 73.60 264 TYR A N 1
ATOM 4028 C CA . TYR A 1 297 ? 63.847 34.185 12.731 1.00 77.51 264 TYR A CA 1
ATOM 4029 C C . TYR A 1 297 ? 63.443 34.855 14.043 1.00 75.40 264 TYR A C 1
ATOM 4030 O O . TYR A 1 297 ? 62.414 34.508 14.632 1.00 77.71 264 TYR A O 1
ATOM 4048 N N . ARG A 1 298 ? 64.268 35.792 14.513 1.00 80.60 265 ARG A N 1
ATOM 4049 C CA . ARG A 1 298 ? 64.094 36.378 15.838 1.00 65.28 265 ARG A CA 1
ATOM 4050 C C . ARG A 1 298 ? 63.131 37.564 15.831 1.00 70.88 265 ARG A C 1
ATOM 4051 O O . ARG A 1 298 ? 63.192 38.427 14.950 1.00 82.78 265 ARG A O 1
ATOM 4072 N N . SER A 1 299 ? 62.262 37.618 16.849 1.00 65.92 266 SER A N 1
ATOM 4073 C CA . SER A 1 299 ? 61.513 38.828 17.186 1.00 70.94 266 SER A CA 1
ATOM 4074 C C . SER A 1 299 ? 62.279 39.580 18.271 1.00 71.20 266 SER A C 1
ATOM 4075 O O . SER A 1 299 ? 62.442 39.076 19.388 1.00 72.60 266 SER A O 1
ATOM 4083 N N . ALA A 1 300 ? 62.734 40.786 17.946 1.00 65.28 267 ALA A N 1
ATOM 4084 C CA . ALA A 1 300 ? 63.629 41.553 18.795 1.00 63.10 267 ALA A CA 1
ATOM 4085 C C . ALA A 1 300 ? 62.904 42.758 19.379 1.00 72.66 267 ALA A C 1
ATOM 4086 O O . ALA A 1 300 ? 62.099 43.404 18.702 1.00 59.93 267 ALA A O 1
ATOM 4093 N N . ARG A 1 301 ? 63.190 43.051 20.641 1.00 77.00 268 ARG A N 1
ATOM 4094 C CA . ARG A 1 301 ? 62.682 44.260 21.272 1.00 67.55 268 ARG A CA 1
ATOM 4095 C C . ARG A 1 301 ? 63.190 45.507 20.555 1.00 73.39 268 ARG A C 1
ATOM 4096 O O . ARG A 1 301 ? 64.309 45.538 20.033 1.00 72.35 268 ARG A O 1
ATOM 4117 N N . HIS A 1 302 ? 62.337 46.527 20.497 1.00 63.40 269 HIS A N 1
ATOM 4118 C CA . HIS A 1 302 ? 62.686 47.785 19.857 1.00 58.47 269 HIS A CA 1
ATOM 4119 C C . HIS A 1 302 ? 61.779 48.876 20.402 1.00 65.29 269 HIS A C 1
ATOM 4120 O O . HIS A 1 302 ? 60.747 48.601 21.022 1.00 67.20 269 HIS A O 1
ATOM 4134 N N . ARG A 1 303 ? 62.185 50.122 20.161 1.00 65.53 270 ARG A N 1
ATOM 4135 C CA . ARG A 1 303 ? 61.492 51.291 20.691 1.00 69.32 270 ARG A CA 1
ATOM 4136 C C . ARG A 1 303 ? 61.933 52.505 19.883 1.00 79.06 270 ARG A C 1
ATOM 4137 O O . ARG A 1 303 ? 62.826 52.421 19.034 1.00 68.84 270 ARG A O 1
ATOM 4158 N N . VAL A 1 304 ? 61.308 53.646 20.167 1.00 80.10 271 VAL A N 1
ATOM 4159 C CA . VAL A 1 304 ? 61.618 54.903 19.496 1.00 79.64 271 VAL A CA 1
ATOM 4160 C C . VAL A 1 304 ? 61.712 55.965 20.581 1.00 81.15 271 VAL A C 1
ATOM 4161 O O . VAL A 1 304 ? 60.698 56.312 21.200 1.00 87.69 271 VAL A O 1
ATOM 4174 N N . TYR A 1 305 ? 62.917 56.481 20.819 1.00 76.99 272 TYR A N 1
ATOM 4175 C CA . TYR A 1 305 ? 63.064 57.552 21.793 1.00 93.75 272 TYR A CA 1
ATOM 4176 C C . TYR A 1 305 ? 62.680 58.898 21.183 1.00 83.20 272 TYR A C 1
ATOM 4177 O O . TYR A 1 305 ? 62.554 59.049 19.966 1.00 79.50 272 TYR A O 1
ATOM 4195 N N . ILE A 1 306 ? 62.479 59.878 22.054 1.00 93.54 273 ILE A N 1
ATOM 4196 C CA . ILE A 1 306 ? 61.994 61.190 21.642 1.00 86.11 273 ILE A CA 1
ATOM 4197 C C . ILE A 1 306 ? 63.181 62.032 21.200 1.00 75.29 273 ILE A C 1
ATOM 4198 O O . ILE A 1 306 ? 64.276 61.933 21.763 1.00 82.21 273 ILE A O 1
ATOM 4214 N N . THR A 1 307 ? 62.968 62.855 20.178 1.00 88.27 274 THR A N 1
ATOM 4215 C CA . THR A 1 307 ? 64.000 63.729 19.641 1.00 88.72 274 THR A CA 1
ATOM 4216 C C . THR A 1 307 ? 63.425 65.128 19.478 1.00 90.33 274 THR A C 1
ATOM 4217 O O . THR A 1 307 ? 62.244 65.377 19.737 1.00 85.92 274 THR A O 1
ATOM 4228 N N . GLY A 1 308 ? 64.278 66.047 19.033 1.00 86.58 275 GLY A N 1
ATOM 4229 C CA . GLY A 1 308 ? 63.847 67.400 18.754 1.00 91.91 275 GLY A CA 1
ATOM 4230 C C . GLY A 1 308 ? 63.241 67.599 17.387 1.00 102.84 275 GLY A C 1
ATOM 4231 O O . GLY A 1 308 ? 62.588 68.621 17.156 1.00 101.44 275 GLY A O 1
ATOM 4235 N N . GLU A 1 309 ? 63.432 66.644 16.481 1.00 109.24 276 GLU A N 1
ATOM 4236 C CA . GLU A 1 309 ? 62.929 66.755 15.123 1.00 106.52 276 GLU A CA 1
ATOM 4237 C C . GLU A 1 309 ? 61.549 66.119 15.039 1.00 98.88 276 GLU A C 1
ATOM 4238 O O . GLU A 1 309 ? 61.278 65.106 15.691 1.00 96.19 276 GLU A O 1
ATOM 4250 N N . ARG A 1 310 ? 60.670 66.727 14.248 1.00 96.70 277 ARG A N 1
ATOM 4251 C CA . ARG A 1 310 ? 59.377 66.114 13.991 1.00 94.26 277 ARG A CA 1
ATOM 4252 C C . ARG A 1 310 ? 59.580 64.873 13.136 1.00 88.65 277 ARG A C 1
ATOM 4253 O O . ARG A 1 310 ? 60.386 64.870 12.200 1.00 84.05 277 ARG A O 1
ATOM 4274 N N . ARG A 1 311 ? 58.862 63.806 13.478 1.00 91.04 278 ARG A N 1
ATOM 4275 C CA . ARG A 1 311 ? 59.077 62.494 12.881 1.00 97.20 278 ARG A CA 1
ATOM 4276 C C . ARG A 1 311 ? 57.752 61.885 12.448 1.00 92.69 278 ARG A C 1
ATOM 4277 O O . ARG A 1 311 ? 56.788 61.843 13.224 1.00 80.40 278 ARG A O 1
ATOM 4298 N N . TYR A 1 312 ? 57.721 61.429 11.200 1.00 86.34 279 TYR A N 1
ATOM 4299 C CA . TYR A 1 312 ? 56.652 60.615 10.647 1.00 84.61 279 TYR A CA 1
ATOM 4300 C C . TYR A 1 312 ? 57.208 59.243 10.294 1.00 87.48 279 TYR A C 1
ATOM 4301 O O . TYR A 1 312 ? 58.406 59.084 10.038 1.00 90.41 279 TYR A O 1
ATOM 4319 N N . SER A 1 313 ? 56.331 58.247 10.300 1.00 78.94 280 SER A N 1
ATOM 4320 C CA . SER A 1 313 ? 56.691 56.933 9.792 1.00 84.47 280 SER A CA 1
ATOM 4321 C C . SER A 1 313 ? 55.415 56.193 9.419 1.00 71.19 280 SER A C 1
ATOM 4322 O O . SER A 1 313 ? 54.326 56.505 9.908 1.00 73.07 280 SER A O 1
ATOM 4330 N N . VAL A 1 314 ? 55.559 55.227 8.516 1.00 78.62 281 VAL A N 1
ATOM 4331 C CA . VAL A 1 314 ? 54.452 54.383 8.084 1.00 75.38 281 VAL A CA 1
ATOM 4332 C C . VAL A 1 314 ? 54.837 52.941 8.367 1.00 70.12 281 VAL A C 1
ATOM 4333 O O . VAL A 1 314 ? 55.848 52.445 7.853 1.00 77.31 281 VAL A O 1
ATOM 4346 N N . ALA A 1 315 ? 54.038 52.276 9.186 1.00 67.76 282 ALA A N 1
ATOM 4347 C CA . ALA A 1 315 ? 54.314 50.922 9.635 1.00 67.14 282 ALA A CA 1
ATOM 4348 C C . ALA A 1 315 ? 53.214 50.035 9.087 1.00 69.93 282 ALA A C 1
ATOM 4349 O O . ALA A 1 315 ? 52.030 50.292 9.324 1.00 64.75 282 ALA A O 1
ATOM 4356 N N . PHE A 1 316 ? 53.598 49.017 8.334 1.00 74.50 283 PHE A N 1
ATOM 4357 C CA . PHE A 1 316 ? 52.661 48.027 7.834 1.00 71.08 283 PHE A CA 1
ATOM 4358 C C . PHE A 1 316 ? 53.069 46.669 8.368 1.00 61.16 283 PHE A C 1
ATOM 4359 O O . PHE A 1 316 ? 54.261 46.377 8.512 1.00 71.27 283 PHE A O 1
ATOM 4376 N N . PHE A 1 317 ? 52.062 45.873 8.745 1.00 56.14 284 PHE A N 1
ATOM 4377 C CA . PHE A 1 317 ? 52.319 44.605 9.397 1.00 74.47 284 PHE A CA 1
ATOM 4378 C C . PHE A 1 317 ? 51.511 43.517 8.718 1.00 73.93 284 PHE A C 1
ATOM 4379 O O . PHE A 1 317 ? 50.435 43.765 8.166 1.00 66.28 284 PHE A O 1
ATOM 4396 N N . LEU A 1 318 ? 52.060 42.308 8.772 1.00 77.33 285 LEU A N 1
ATOM 4397 C CA . LEU A 1 318 ? 51.409 41.096 8.299 1.00 71.67 285 LEU A CA 1
ATOM 4398 C C . LEU A 1 318 ? 51.263 40.161 9.493 1.00 71.22 285 LEU A C 1
ATOM 4399 O O . LEU A 1 318 ? 52.264 39.684 10.042 1.00 69.03 285 LEU A O 1
ATOM 4415 N N . ASN A 1 319 ? 50.022 39.912 9.898 1.00 71.92 286 ASN A N 1
ATOM 4416 C CA . ASN A 1 319 ? 49.722 39.039 11.024 1.00 81.36 286 ASN A CA 1
ATOM 4417 C C . ASN A 1 319 ? 49.257 37.678 10.521 1.00 84.26 286 ASN A C 1
ATOM 4418 O O . ASN A 1 319 ? 48.916 37.504 9.349 1.00 92.17 286 ASN A O 1
ATOM 4429 N N . GLY A 1 320 ? 49.258 36.704 11.432 1.00 106.88 287 GLY A N 1
ATOM 4430 C CA . GLY A 1 320 ? 48.613 35.434 11.156 1.00 97.14 287 GLY A CA 1
ATOM 4431 C C . GLY A 1 320 ? 47.146 35.609 10.821 1.00 118.14 287 GLY A C 1
ATOM 4432 O O . GLY A 1 320 ? 46.505 36.607 11.167 1.00 103.38 287 GLY A O 1
ATOM 4436 N N . ASN A 1 321 ? 46.615 34.617 10.113 1.00 147.81 288 ASN A N 1
ATOM 4437 C CA . ASN A 1 321 ? 45.237 34.687 9.670 1.00 146.90 288 ASN A CA 1
ATOM 4438 C C . ASN A 1 321 ? 44.236 34.415 10.786 1.00 152.73 288 ASN A C 1
ATOM 4439 O O . ASN A 1 321 ? 44.556 33.882 11.855 1.00 171.96 288 ASN A O 1
ATOM 4450 N N . LEU A 1 322 ? 42.996 34.824 10.501 1.00 149.03 289 LEU A N 1
ATOM 4451 C CA . LEU A 1 322 ? 41.881 34.723 11.430 1.00 139.02 289 LEU A CA 1
ATOM 4452 C C . LEU A 1 322 ? 41.450 33.279 11.643 1.00 138.87 289 LEU A C 1
ATOM 4453 O O . LEU A 1 322 ? 40.752 32.989 12.620 1.00 129.99 289 LEU A O 1
ATOM 4469 N N . ASN A 1 323 ? 41.843 32.375 10.740 1.00 152.55 290 ASN A N 1
ATOM 4470 C CA . ASN A 1 323 ? 41.529 30.958 10.836 1.00 148.90 290 ASN A CA 1
ATOM 4471 C C . ASN A 1 323 ? 42.753 30.059 10.920 1.00 146.75 290 ASN A C 1
ATOM 4472 O O . ASN A 1 323 ? 42.600 28.870 11.223 1.00 142.73 290 ASN A O 1
ATOM 4483 N N . LEU A 1 324 ? 43.953 30.580 10.674 1.00 146.75 291 LEU A N 1
ATOM 4484 C CA . LEU A 1 324 ? 45.110 29.747 10.377 1.00 149.80 291 LEU A CA 1
ATOM 4485 C C . LEU A 1 324 ? 45.808 29.372 11.680 1.00 143.31 291 LEU A C 1
ATOM 4486 O O . LEU A 1 324 ? 46.311 30.247 12.396 1.00 139.53 291 LEU A O 1
ATOM 4502 N N . LYS A 1 325 ? 45.828 28.076 11.989 1.00 138.76 292 LYS A N 1
ATOM 4503 C CA . LYS A 1 325 ? 46.469 27.573 13.202 1.00 133.59 292 LYS A CA 1
ATOM 4504 C C . LYS A 1 325 ? 47.944 27.355 12.890 1.00 126.47 292 LYS A C 1
ATOM 4505 O O . LYS A 1 325 ? 48.324 26.374 12.251 1.00 120.94 292 LYS A O 1
ATOM 4524 N N . ILE A 1 326 ? 48.772 28.290 13.342 1.00 136.60 293 ILE A N 1
ATOM 4525 C CA . ILE A 1 326 ? 50.172 28.364 12.943 1.00 130.78 293 ILE A CA 1
ATOM 4526 C C . ILE A 1 326 ? 50.940 27.287 13.705 1.00 127.54 293 ILE A C 1
ATOM 4527 O O . ILE A 1 326 ? 50.974 27.298 14.940 1.00 127.45 293 ILE A O 1
ATOM 4543 N N . LYS A 1 327 ? 51.563 26.351 12.980 1.00 127.11 294 LYS A N 1
ATOM 4544 C CA . LYS A 1 327 ? 52.207 25.238 13.677 1.00 129.39 294 LYS A CA 1
ATOM 4545 C C . LYS A 1 327 ? 53.722 25.270 13.529 1.00 123.62 294 LYS A C 1
ATOM 4546 O O . LYS A 1 327 ? 54.225 25.366 12.403 1.00 114.22 294 LYS A O 1
ATOM 4565 N N . PRO A 1 328 ? 54.476 25.185 14.630 1.00 123.45 295 PRO A N 1
ATOM 4566 C CA . PRO A 1 328 ? 55.946 25.157 14.533 1.00 119.01 295 PRO A CA 1
ATOM 4567 C C . PRO A 1 328 ? 56.472 24.052 13.620 1.00 115.39 295 PRO A C 1
ATOM 4568 O O . PRO A 1 328 ? 55.730 23.232 13.073 1.00 118.57 295 PRO A O 1
ATOM 4579 N N . LEU A 1 329 ? 57.799 24.060 13.459 1.00 119.96 296 LEU A N 1
ATOM 4580 C CA . LEU A 1 329 ? 58.566 23.091 12.661 1.00 120.11 296 LEU A CA 1
ATOM 4581 C C . LEU A 1 329 ? 57.937 21.707 12.531 1.00 110.89 296 LEU A C 1
ATOM 4582 O O . LEU A 1 329 ? 58.586 20.771 12.048 1.00 92.83 296 LEU A O 1
#

Secondary structure (DSSP, 8-state):
----EEE-HHHH-SSS-HHHHHHHHHHHHHHHHHTSEEEEE-----HHHHHHHHHHHHHHHTS-HHHHHTTBGGGSSTT---EEE-SS-----TTSPPP-EEEEEE--B--TTSTTTTSTT-B-----TTS-IIIIIHHHHHHHHHHHHHHHHHHHHHHHHHHHHH---TTTTGGGGSS-B--EEEEEE---SS--TT--SEEEE---SSEEEEE--TT---EEEEEGGGTEEEE----TT-EEEEE-HHHHHHTTSSSPP--EEE---SS-EEEEEEEEBPPSS------

Nearest PDB structures (foldseek):
  6xjj-assembly1_A  TM=1.003E+00  e=7.473E-69  Talaromyces stipitatus ATCC 10500
  7ekd-assembly1_A  TM=8.421E-01  e=2.128E-20  Oryza sativa Japonica Group
  6kwb-assembly2_B  TM=8.349E-01  e=3.717E-20  Arabidopsis thaliana
  6kun-assembly1_A-2  TM=8.232E-01  e=3.717E-20  Oryza sativa Indica Group
  6tto-assembly1_A  TM=8.003E-01  e=1.124E-18  Datura metel

Sequence (291 aa):
EVIPTVDISAWLSSTASPESKNKVVEEVRSACNKYGFFNLVGHGIPAEAREKIFGCTKKFFDLPLEEKMKISVDKSLGKSFRGYEPSLIQTHQDGLLPDTKECFITGAEIPADHPDAGKFSTGPNLWPEGLSDKEFRQPVMEYRALMLDLVSTIVRILGQGIHKAFGHPSDVLNDILINPSIPMRLLHYAPQENPDPRQFGVGDHTDFGCVSILLQQKGTKGLEVWYPPKETWIPVPVIEDAFVINMGDTMHRWTGGYYRSARHRVYITGERRYSVAFFLNGNLNLKIKPL

Foldseek 3Di:
DAAEEAEQLQCPDPPHDVVVNVVRLVVLLVSLQAFLKHKYFNLPDDPVLVVLQVQQLCVQVVDDPVQQCVFQQVPAAAQQRFGWDAFFPDDDDDVFTTALKTKGKDKDADDCPDPCANPHNDYHHDDGPPDDCVNYVVSVVVVVVSVLVSVLSVQLSNLVNCCVVPNDPSCPRNCCNVVWTKMKMKIWHAADPDDDPRYFNWDKDWAAFAKKKKQWDPPDWFKWWQRPVVRDTHTHDRDPRIIMMGGGNLNCQQEVNSRPTTIMGGGHHRDIIIMMMMGTGGDPPDDRHHD

InterPro domains:
  IPR005123 Oxoglutarate/iron-dependent dioxygenase domain [PS51471] (185-287)
  IPR026992 Non-haem dioxygenase, N-terminal domain [PF14226] (8-134)
  IPR027443 Isopenicillin N synthase-like superfamily [G3DSA:2.60.120.330] (2-323)
  IPR044861 Isopenicillin N synthase-like, Fe(2+) 2OG dioxygenase domain [PF03171] (189-286)

Solvent-accessible surface area: 13900 Å² total; per-residue (Å²): 106,98,5,41,67,2,69,0,54,19,63,78,42,115,128,28,49,106,129,45,54,59,132,5,3,64,65,2,39,61,4,0,57,97,19,0,3,1,1,1,29,25,19,69,22,81,48,108,19,41,118,99,2,27,35,3,0,113,101,0,10,89,30,75,111,133,35,12,67,119,17,4,24,115,122,12,81,59,120,2,81,3,0,1,12,32,39,98,98,61,94,82,126,152,55,68,63,33,4,11,13,18,0,1,4,2,2,36,66,41,83,70,129,71,113,38,21,14,100,142,44,24,0,27,9,42,45,9,130,47,29,56,82,167,71,2,87,96,12,0,56,103,7,8,60,64,0,60,93,7,0,12,6,2,0,96,3,1,0,49,0,5,78,81,35,87,56,48,92,53,87,48,4,39,81,0,29,119,129,27,19,13,22,1,60,2,13,19,16,49,46,59,169,142,53,42,117,119,23,28,1,20,6,53,50,52,15,147,6,0,1,9,2,25,3,14,48,190,63,16,127,2,9,23,1,54,14,59,90,126,136,70,46,8,89,5,49,49,62,146,64,8,1,5,0,8,1,1,34,8,0,63,128,25,4,61,22,41,0,51,15,1,93,13,47,10,72,19,22,49,109,122,5,11,0,0,9,0,44,0,46,22,32,77,128,58,169,46,161,94,113

Radius of gyration: 18.81 Å; Cα contacts (8 Å, |Δi|>4): 618; chains: 1; bounding box: 49×49×52 Å